Protein AF-A0A927S416-F1 (afdb_monomer)

Foldseek 3Di:
DDQDAQDADADPQRQGPDDLLSLLVSLQVLCCQQPNVCLVPPFADPLVCSQCPVVVAAEAEAQADPVCQWFKKWWAAWDWHWTADPVVRDTDIDGTHGRYMYGHNVCVVVLQQAPRLLRSQLSVQCNRRPSSGGDPCDPQFHQDPVGITMGTDGPDDDDDPPPDDDSNSSSNVSSNSSSLCNLGPLSSLLVVVQVVCVVVVHDSDLVSLVVLCVPPVSVQVSLVVSCVRSVYHSVSSSVSSVSCSVVVVCSVVRHDD

Solvent-accessible surface area (backbone atoms only — not comparable to full-atom values): 14152 Å² total; per-residue (Å²): 130,85,77,85,72,79,76,61,53,66,49,80,45,52,36,65,58,62,50,73,67,48,42,49,53,43,37,49,53,49,38,51,74,71,47,50,59,51,50,75,50,72,49,55,61,63,61,64,55,46,39,44,69,67,67,62,28,47,81,43,73,42,41,47,38,92,82,58,54,38,47,29,34,27,29,56,70,22,50,74,44,73,30,31,39,81,89,79,74,42,78,43,79,45,81,44,62,51,38,27,36,39,35,26,38,78,31,67,83,34,54,90,57,11,57,36,58,47,42,53,33,23,35,50,29,41,60,71,67,45,71,77,45,53,65,80,74,37,98,49,31,43,58,50,101,84,71,26,47,37,40,57,48,59,80,70,93,71,93,77,82,76,92,74,66,51,73,68,53,40,54,53,49,51,13,56,50,36,18,48,34,58,46,51,31,65,33,24,53,50,53,52,51,43,54,48,28,54,73,72,74,36,56,88,44,75,66,31,52,47,54,41,56,69,37,65,70,54,32,54,48,53,22,49,50,47,10,62,51,32,53,37,30,51,67,57,34,46,51,47,53,55,50,50,58,77,46,44,93,51,45,82,80,54,52,85,129

Sequence (257 aa):
MAMVSLKCRLGIGGVPHASALELECFARDLIIDFNPELLTVPQKVDMERLVECYLRANLELHTITSKQAILGITIFNGGVIPIYDQQKEEYTLLGVPPRTIVVDQRLADDIAQGRYRFTLAHEAAHLVCHSEVRLPNSKLCRQNNGGTVFMCRADAEGNRHWSNRTPEQWLEWQADYLAGAFLMPASSVYSIVDMYLRHCGLEVSISGWKEMLDRQGTRLWIVRYLSFLFGVSRQAADIRLRTLLKHYPLREFLEVK

pLDDT: mean 86.0, std 14.53, range [36.19, 97.44]

Mean predicted aligned error: 6.37 Å

Nearest PDB structures (foldseek):
  6vbg-assembly1_A  TM=2.969E-01  e=9.714E+00  Escherichia coli

Structure (mmCIF, N/CA/C/O backbone):
data_AF-A0A927S416-F1
#
_entry.id   AF-A0A927S416-F1
#
loop_
_atom_site.group_PDB
_atom_site.id
_atom_site.type_symbol
_atom_site.label_atom_id
_atom_site.label_alt_id
_atom_site.label_comp_id
_atom_site.label_asym_id
_atom_site.label_entity_id
_atom_site.label_seq_id
_atom_site.pdbx_PDB_ins_code
_atom_site.Cartn_x
_atom_site.Cartn_y
_atom_site.Cartn_z
_atom_site.occupancy
_atom_site.B_iso_or_equiv
_atom_site.auth_seq_id
_atom_site.auth_comp_id
_atom_site.auth_asym_id
_atom_site.auth_atom_id
_atom_site.pdbx_PDB_model_num
ATOM 1 N N . MET A 1 1 ? -7.855 -23.193 0.089 1.00 47.66 1 MET A N 1
ATOM 2 C CA . MET A 1 1 ? -6.393 -23.031 -0.055 1.00 47.66 1 MET A CA 1
ATOM 3 C C . MET A 1 1 ? -5.883 -22.278 1.157 1.00 47.66 1 MET A C 1
ATOM 5 O O . MET A 1 1 ? -6.604 -21.417 1.648 1.00 47.66 1 MET A O 1
ATOM 9 N N . ALA A 1 2 ? -4.712 -22.646 1.676 1.00 59.84 2 ALA A N 1
ATOM 10 C CA . ALA A 1 2 ? -4.031 -21.829 2.677 1.00 59.84 2 ALA A CA 1
ATOM 11 C C . ALA A 1 2 ? -3.570 -20.527 2.005 1.00 59.84 2 ALA A C 1
ATOM 13 O O . ALA A 1 2 ? -3.099 -20.583 0.872 1.00 59.84 2 ALA A O 1
ATOM 14 N N . MET A 1 3 ? -3.751 -19.381 2.665 1.00 71.12 3 MET A N 1
ATOM 15 C CA . MET A 1 3 ? -3.243 -18.103 2.152 1.00 71.12 3 MET A CA 1
ATOM 16 C C . MET A 1 3 ? -1.710 -18.112 2.124 1.00 71.12 3 MET A C 1
ATOM 18 O O . MET A 1 3 ? -1.077 -18.733 2.982 1.00 71.12 3 MET A O 1
ATOM 22 N N . VAL A 1 4 ? -1.128 -17.403 1.153 1.00 81.94 4 VAL A N 1
ATOM 23 C CA . VAL A 1 4 ? 0.319 -17.164 1.075 1.00 81.94 4 VAL A CA 1
ATOM 24 C C . VAL A 1 4 ? 0.807 -16.574 2.400 1.00 81.94 4 VAL A C 1
ATOM 26 O O . VAL A 1 4 ? 0.203 -15.648 2.939 1.00 81.94 4 VAL A O 1
ATOM 29 N N . SER A 1 5 ? 1.913 -17.097 2.926 1.00 83.31 5 SER A N 1
ATOM 30 C CA . SER A 1 5 ? 2.530 -16.620 4.167 1.00 83.31 5 SER A CA 1
ATOM 31 C C . SER A 1 5 ? 3.833 -15.874 3.886 1.00 83.31 5 SER A C 1
ATOM 33 O O . SER A 1 5 ? 4.673 -16.377 3.131 1.00 83.31 5 SER A O 1
ATOM 35 N N . LEU A 1 6 ? 4.054 -14.745 4.562 1.00 88.06 6 LEU A N 1
ATOM 36 C CA . LEU A 1 6 ? 5.317 -14.013 4.498 1.00 88.06 6 LEU A CA 1
ATOM 37 C C . LEU A 1 6 ? 6.462 -14.862 5.071 1.00 88.06 6 LEU A C 1
ATOM 39 O O . LEU A 1 6 ? 6.485 -15.193 6.257 1.00 88.06 6 LEU A O 1
ATOM 43 N N . LYS A 1 7 ? 7.439 -15.194 4.227 1.00 86.25 7 LYS A N 1
ATOM 44 C CA . LYS A 1 7 ? 8.647 -15.926 4.627 1.00 86.25 7 LYS A CA 1
ATOM 45 C C . LYS A 1 7 ? 9.735 -14.926 5.010 1.00 86.25 7 LYS A C 1
ATOM 47 O O . LYS A 1 7 ? 10.316 -14.302 4.132 1.00 86.25 7 LYS A O 1
ATOM 52 N N . CYS A 1 8 ? 9.997 -14.771 6.305 1.00 88.44 8 CYS A N 1
ATOM 53 C CA . CYS A 1 8 ? 11.075 -13.923 6.819 1.00 88.44 8 CYS A CA 1
ATOM 54 C C . CYS A 1 8 ? 11.510 -14.366 8.227 1.00 88.44 8 CYS A C 1
ATOM 56 O O . CYS A 1 8 ? 10.909 -15.256 8.834 1.00 88.44 8 CYS A O 1
ATOM 58 N N . ARG A 1 9 ? 12.567 -13.743 8.759 1.00 88.69 9 ARG A N 1
ATOM 59 C CA . ARG A 1 9 ? 12.972 -13.927 10.163 1.00 88.69 9 ARG A CA 1
ATOM 60 C C . ARG A 1 9 ? 12.013 -13.181 11.089 1.00 88.69 9 ARG A C 1
ATOM 62 O O . ARG A 1 9 ? 11.557 -12.097 10.746 1.00 88.69 9 ARG A O 1
ATOM 69 N N . LEU A 1 10 ? 11.771 -13.719 12.282 1.00 88.69 10 LEU A N 1
ATOM 70 C CA . LEU A 1 10 ? 10.970 -13.054 13.314 1.00 88.69 10 LEU A CA 1
ATOM 71 C C . LEU A 1 10 ? 11.877 -12.444 14.387 1.00 88.69 10 LEU A C 1
ATOM 73 O O . LEU A 1 10 ? 12.856 -13.060 14.812 1.00 88.69 10 LEU A O 1
ATOM 77 N N . GLY A 1 11 ? 11.548 -11.224 14.798 1.00 84.50 11 GLY A N 1
ATOM 78 C CA . GLY A 1 11 ? 12.178 -10.497 15.891 1.00 84.50 11 GLY A CA 1
ATOM 79 C C . GLY A 1 11 ? 11.400 -10.609 17.204 1.00 84.50 11 GLY A C 1
ATOM 80 O O . GLY A 1 11 ? 10.621 -11.537 17.435 1.00 84.50 11 GLY A O 1
ATOM 81 N N . ILE A 1 12 ? 11.619 -9.631 18.085 1.00 79.81 12 ILE A N 1
ATOM 82 C CA . ILE A 1 12 ? 10.962 -9.547 19.397 1.00 79.81 12 ILE A CA 1
ATOM 83 C C . ILE A 1 12 ? 9.440 -9.490 19.214 1.00 79.81 12 ILE A C 1
ATOM 85 O O . ILE A 1 12 ? 8.939 -8.768 18.355 1.00 79.81 12 ILE A O 1
ATOM 89 N N . GLY A 1 13 ? 8.703 -10.258 20.022 1.00 79.00 13 GLY A N 1
ATOM 90 C CA . GLY A 1 13 ? 7.237 -10.280 19.974 1.00 79.00 13 GLY A CA 1
ATOM 91 C C . GLY A 1 13 ? 6.658 -10.873 18.686 1.00 79.00 13 GLY A C 1
ATOM 92 O O . GLY A 1 13 ? 5.499 -10.623 18.375 1.00 79.00 13 GLY A O 1
ATOM 93 N N . GLY A 1 14 ? 7.447 -11.627 17.912 1.00 84.75 14 GLY A N 1
ATOM 94 C CA . GLY A 1 14 ? 6.997 -12.213 16.646 1.00 84.75 14 GLY A CA 1
ATOM 95 C C . GLY A 1 14 ? 6.910 -11.213 15.491 1.00 84.75 14 GLY A C 1
ATOM 96 O O . GLY A 1 14 ? 6.310 -11.527 14.470 1.00 84.75 14 GLY A O 1
ATOM 97 N N . VAL A 1 15 ? 7.493 -10.018 15.633 1.00 86.56 15 VAL A N 1
ATOM 98 C CA . VAL A 1 15 ? 7.507 -8.992 14.581 1.00 86.56 15 VAL A CA 1
ATOM 99 C C . VAL A 1 15 ? 8.311 -9.485 13.375 1.00 86.56 15 VAL A C 1
ATOM 101 O O . VAL A 1 15 ? 9.485 -9.829 13.540 1.00 86.56 15 VAL A O 1
ATOM 104 N N . PRO A 1 16 ? 7.733 -9.511 12.163 1.00 89.75 16 PRO A N 1
ATOM 105 C CA . PRO A 1 16 ? 8.466 -9.851 10.950 1.00 89.75 16 PRO A CA 1
ATOM 106 C C . PRO A 1 16 ? 9.649 -8.906 10.728 1.00 89.75 16 PRO A C 1
ATOM 108 O O . PRO A 1 16 ? 9.503 -7.691 10.764 1.00 89.75 16 PRO A O 1
ATOM 111 N N . HIS A 1 17 ? 10.831 -9.437 10.443 1.00 90.81 17 HIS A N 1
ATOM 112 C CA . HIS A 1 17 ? 11.993 -8.680 9.971 1.00 90.81 17 HIS A CA 1
ATOM 113 C C . HIS A 1 17 ? 12.196 -8.988 8.484 1.00 90.81 17 HIS A C 1
ATOM 115 O O . HIS A 1 17 ? 13.168 -9.632 8.090 1.00 90.81 17 HIS A O 1
ATOM 121 N N . ALA A 1 18 ? 11.229 -8.562 7.670 1.00 90.94 18 ALA A N 1
ATOM 122 C CA . ALA A 1 18 ? 11.252 -8.736 6.224 1.00 90.94 18 ALA A CA 1
ATOM 123 C C . ALA A 1 18 ? 12.028 -7.604 5.542 1.00 90.94 18 ALA A C 1
ATOM 125 O O . ALA A 1 18 ? 11.807 -6.424 5.802 1.00 90.94 18 ALA A O 1
ATOM 126 N N . SER A 1 19 ? 12.931 -7.969 4.648 1.00 90.38 19 SER A N 1
ATOM 127 C CA . SER A 1 19 ? 13.589 -7.075 3.706 1.00 90.38 19 SER A CA 1
ATOM 128 C C . SER A 1 19 ? 12.614 -6.570 2.639 1.00 90.38 19 SER A C 1
ATOM 130 O O . SER A 1 19 ? 11.550 -7.139 2.408 1.00 90.38 19 SER A O 1
ATOM 132 N N . ALA A 1 20 ? 13.018 -5.513 1.934 1.00 90.31 20 ALA A N 1
ATOM 133 C CA . ALA A 1 20 ? 12.286 -5.006 0.776 1.00 90.31 20 ALA A CA 1
ATOM 134 C C . ALA A 1 20 ? 12.022 -6.105 -0.274 1.00 90.31 20 ALA A C 1
ATOM 136 O O . ALA A 1 20 ? 10.910 -6.215 -0.770 1.00 90.31 20 ALA A O 1
ATOM 137 N N . LEU A 1 21 ? 13.013 -6.964 -0.550 1.00 89.88 21 LEU A N 1
ATOM 138 C CA . LEU A 1 21 ? 12.856 -8.088 -1.478 1.00 89.88 21 LEU A CA 1
ATOM 139 C C . LEU A 1 21 ? 11.797 -9.088 -1.007 1.00 89.88 21 LEU A C 1
ATOM 141 O O . LEU A 1 21 ? 10.962 -9.511 -1.796 1.00 89.88 21 LEU A O 1
ATOM 145 N N . GLU A 1 22 ? 11.834 -9.473 0.270 1.00 9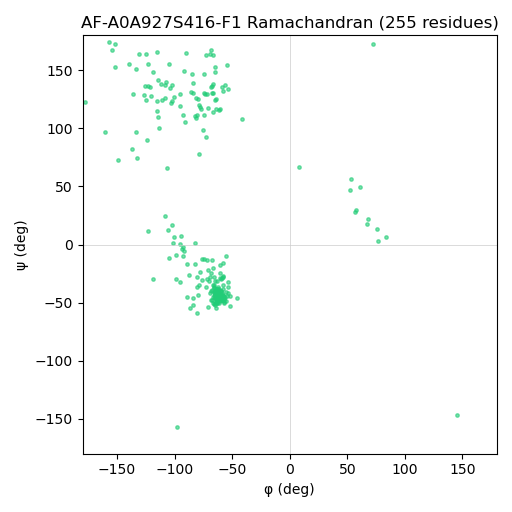2.94 22 GLU A N 1
ATOM 146 C CA . GLU A 1 22 ? 10.859 -10.416 0.829 1.00 92.94 22 GLU A CA 1
ATOM 147 C C . GLU A 1 22 ? 9.437 -9.849 0.748 1.00 92.94 22 GLU A C 1
ATOM 149 O O . GLU A 1 22 ? 8.515 -10.587 0.409 1.00 92.94 22 GLU A O 1
ATOM 154 N N . LEU A 1 23 ? 9.263 -8.541 0.973 1.00 94.50 23 LEU A N 1
ATOM 155 C CA . LEU A 1 23 ? 7.971 -7.872 0.811 1.00 94.50 23 LEU A CA 1
ATOM 156 C C . LEU A 1 23 ? 7.520 -7.798 -0.655 1.00 94.50 23 LEU A C 1
ATOM 158 O O . LEU A 1 23 ? 6.341 -8.010 -0.914 1.00 94.50 23 LEU A O 1
ATOM 162 N N . GLU A 1 24 ? 8.417 -7.541 -1.614 1.00 94.25 24 GLU A N 1
ATOM 163 C CA . GLU A 1 24 ? 8.073 -7.563 -3.048 1.00 94.25 24 GLU A CA 1
ATOM 164 C C . GLU A 1 24 ? 7.659 -8.960 -3.516 1.00 94.25 24 GLU A C 1
ATOM 166 O O . GLU A 1 24 ? 6.640 -9.113 -4.187 1.00 94.25 24 GLU A O 1
ATOM 171 N N . CYS A 1 25 ? 8.418 -9.993 -3.136 1.00 92.25 25 CYS A N 1
ATOM 172 C CA . CYS A 1 25 ? 8.076 -11.379 -3.448 1.00 92.25 25 CYS A CA 1
ATOM 173 C C . CYS A 1 25 ? 6.736 -11.766 -2.818 1.00 92.25 25 CYS A C 1
ATOM 175 O O . CYS A 1 25 ? 5.902 -12.374 -3.480 1.00 92.25 25 CYS A O 1
ATOM 177 N N . PHE A 1 26 ? 6.501 -11.372 -1.565 1.00 94.69 26 PHE A N 1
ATOM 178 C CA . PHE A 1 26 ? 5.240 -11.643 -0.887 1.00 94.69 26 PHE A CA 1
ATOM 179 C C . PHE A 1 26 ? 4.057 -10.919 -1.541 1.00 94.69 26 PHE A C 1
ATOM 181 O O . PHE A 1 26 ? 3.020 -11.536 -1.771 1.00 94.69 26 PHE A O 1
ATOM 188 N N . ALA A 1 27 ? 4.224 -9.643 -1.905 1.00 95.25 27 ALA A N 1
ATOM 189 C CA . ALA A 1 27 ? 3.222 -8.888 -2.651 1.00 95.25 27 ALA A CA 1
ATOM 190 C C . ALA A 1 27 ? 2.896 -9.569 -3.983 1.00 95.25 27 ALA A C 1
ATOM 192 O O . ALA A 1 27 ? 1.727 -9.776 -4.299 1.00 95.25 27 ALA A O 1
ATOM 193 N N . ARG A 1 28 ? 3.929 -9.958 -4.743 1.00 94.06 28 ARG A N 1
ATOM 194 C CA . ARG A 1 28 ? 3.786 -10.674 -6.013 1.00 94.06 28 ARG A CA 1
ATOM 195 C C . ARG A 1 28 ? 3.004 -11.969 -5.828 1.00 94.06 28 ARG A C 1
ATOM 197 O O . ARG A 1 28 ? 2.059 -12.194 -6.570 1.00 94.06 28 ARG A O 1
ATOM 204 N N . ASP A 1 29 ? 3.373 -12.796 -4.855 1.00 93.94 29 ASP A N 1
ATOM 205 C CA . ASP A 1 29 ? 2.736 -14.097 -4.632 1.00 93.94 29 ASP A CA 1
ATOM 206 C C . ASP A 1 29 ? 1.255 -13.935 -4.231 1.00 93.94 29 ASP A C 1
ATOM 208 O O . ASP A 1 29 ? 0.396 -14.642 -4.753 1.00 93.94 29 ASP A O 1
ATOM 212 N N . LEU A 1 30 ? 0.925 -12.944 -3.391 1.00 94.94 30 LEU A N 1
ATOM 213 C CA . LEU A 1 30 ? -0.469 -12.598 -3.074 1.00 94.94 30 LEU A CA 1
ATOM 214 C C . LEU A 1 30 ? -1.242 -12.098 -4.303 1.00 94.94 30 LEU A C 1
ATOM 216 O O . LEU A 1 30 ? -2.406 -12.448 -4.486 1.00 94.94 30 LEU A O 1
ATOM 220 N N . ILE A 1 31 ? -0.610 -11.288 -5.157 1.00 95.19 31 ILE A N 1
ATOM 221 C CA . ILE A 1 31 ? -1.231 -10.797 -6.392 1.00 95.19 31 ILE A CA 1
ATOM 222 C C . ILE A 1 31 ? -1.446 -11.943 -7.389 1.00 95.19 31 ILE A C 1
ATOM 224 O O . ILE A 1 31 ? -2.494 -11.971 -8.023 1.00 95.19 31 ILE A O 1
ATOM 228 N N . ILE A 1 32 ? -0.512 -12.894 -7.514 1.00 94.25 32 ILE A N 1
ATOM 229 C CA . ILE A 1 32 ? -0.673 -14.086 -8.366 1.00 94.25 32 ILE A CA 1
ATOM 230 C C . ILE A 1 32 ? -1.914 -14.873 -7.950 1.00 94.25 32 ILE A C 1
ATOM 232 O O . ILE A 1 32 ? -2.718 -15.241 -8.803 1.00 94.25 32 ILE A O 1
ATOM 236 N N . ASP A 1 33 ? -2.085 -15.095 -6.649 1.00 95.00 33 ASP A N 1
ATOM 237 C CA . ASP A 1 33 ? -3.231 -15.828 -6.115 1.00 95.00 33 ASP A CA 1
ATOM 238 C C . ASP A 1 33 ? -4.552 -15.041 -6.233 1.00 95.00 33 ASP A C 1
ATOM 240 O O . ASP A 1 33 ? -5.616 -15.643 -6.384 1.00 95.00 33 ASP A O 1
ATOM 244 N N . PHE A 1 34 ? -4.509 -13.706 -6.154 1.00 95.38 34 PHE A N 1
ATOM 245 C CA . PHE A 1 34 ? -5.690 -12.843 -6.261 1.00 95.38 34 PHE A CA 1
ATOM 246 C C . PHE A 1 34 ? -6.131 -12.601 -7.712 1.00 95.38 34 PHE A C 1
ATOM 248 O O . PHE A 1 34 ? -7.282 -12.857 -8.072 1.00 95.38 34 PHE A O 1
ATOM 255 N N . ASN A 1 35 ? -5.232 -12.043 -8.524 1.00 95.38 35 ASN A N 1
ATOM 256 C CA . ASN A 1 35 ? -5.425 -11.742 -9.936 1.00 95.38 35 ASN A CA 1
ATOM 257 C C . ASN A 1 35 ? -4.052 -11.567 -10.630 1.00 95.38 35 ASN A C 1
ATOM 259 O O . ASN A 1 35 ? -3.491 -10.463 -10.606 1.00 95.38 35 ASN A O 1
ATOM 263 N N . PRO A 1 36 ? -3.518 -12.610 -11.296 1.00 95.00 36 PRO A N 1
ATOM 264 C CA . PRO A 1 36 ? -2.186 -12.568 -11.901 1.00 95.00 36 PRO A CA 1
ATOM 265 C C . PRO A 1 36 ? -2.082 -11.580 -13.074 1.00 95.00 36 PRO A C 1
ATOM 267 O O . PRO A 1 36 ? -0.985 -11.126 -13.402 1.00 95.00 36 PRO A O 1
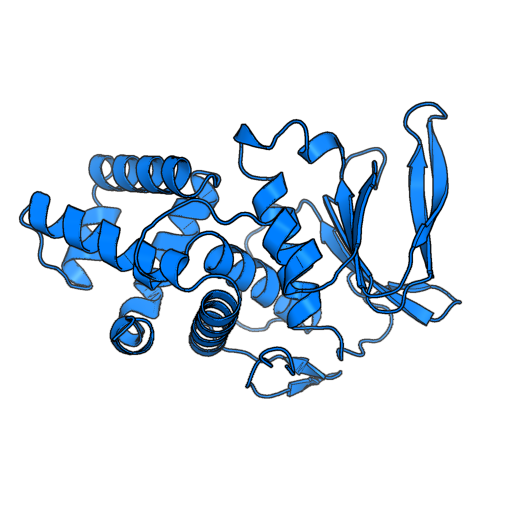ATOM 270 N N . GLU A 1 37 ? -3.207 -11.189 -13.684 1.00 95.00 37 GLU A N 1
ATOM 271 C CA . GLU A 1 37 ? -3.236 -10.189 -14.755 1.00 95.00 37 GLU A CA 1
ATOM 272 C C . GLU A 1 37 ? -2.682 -8.834 -14.284 1.00 95.00 37 GLU A C 1
ATOM 274 O O . GLU A 1 37 ? -2.035 -8.132 -15.055 1.00 95.00 37 GLU A O 1
ATOM 279 N N . LEU A 1 38 ? -2.822 -8.493 -12.996 1.00 94.88 38 LEU A N 1
ATOM 280 C CA . LEU A 1 38 ? -2.301 -7.246 -12.417 1.00 94.88 38 LEU A CA 1
ATOM 281 C C . LEU A 1 38 ? -0.773 -7.103 -12.519 1.00 94.88 38 LEU A C 1
ATOM 283 O O . LEU A 1 38 ? -0.255 -5.993 -12.369 1.00 94.88 38 LEU A O 1
ATOM 287 N N . LEU A 1 39 ? -0.053 -8.206 -12.755 1.00 93.75 39 LEU A N 1
ATOM 288 C CA . LEU A 1 39 ? 1.401 -8.218 -12.929 1.00 93.75 39 LEU A CA 1
ATOM 289 C C . LEU A 1 39 ? 1.854 -8.012 -14.379 1.00 93.75 39 LEU A C 1
ATOM 291 O O . LEU A 1 39 ? 3.034 -7.729 -14.596 1.00 93.75 39 LEU A O 1
ATOM 295 N N . THR A 1 40 ? 0.954 -8.184 -15.350 1.00 91.75 40 THR A N 1
ATOM 296 C CA . THR A 1 40 ? 1.258 -8.132 -16.793 1.00 91.75 40 THR A CA 1
ATOM 297 C C . THR A 1 40 ? 0.504 -7.016 -17.511 1.00 91.75 40 THR A C 1
ATOM 299 O O . THR A 1 40 ? 1.023 -6.445 -18.467 1.00 91.75 40 THR A O 1
ATOM 302 N N . VAL A 1 41 ? -0.681 -6.654 -17.018 1.00 94.12 41 VAL A N 1
ATOM 303 C CA . VAL A 1 41 ? -1.506 -5.547 -17.498 1.00 94.12 41 VAL A CA 1
ATOM 304 C C . VAL A 1 41 ? -1.565 -4.490 -16.396 1.00 94.12 41 VAL A C 1
ATOM 306 O O . VAL A 1 41 ? -2.314 -4.647 -15.427 1.00 94.12 41 VAL A O 1
ATOM 309 N N . PRO A 1 42 ? -0.772 -3.408 -16.502 1.00 94.50 42 PRO A N 1
ATOM 310 C CA . PRO A 1 42 ? -0.776 -2.355 -15.502 1.00 94.50 42 PRO A CA 1
ATOM 311 C C . PRO A 1 42 ? -2.147 -1.683 -15.397 1.00 94.50 42 PRO A C 1
ATOM 313 O O . PRO A 1 42 ? -2.616 -1.040 -16.334 1.00 94.50 42 PRO A O 1
ATOM 316 N N . GLN A 1 43 ? -2.782 -1.825 -14.239 1.00 94.62 43 GLN A N 1
ATOM 317 C CA . GLN A 1 43 ? -4.113 -1.293 -13.977 1.00 94.62 43 GLN A CA 1
ATOM 318 C C . GLN A 1 43 ? -4.323 -1.054 -12.482 1.00 94.62 43 GLN A C 1
ATOM 320 O O . GLN A 1 43 ? -3.556 -1.513 -11.631 1.00 94.62 43 GLN A O 1
ATOM 325 N N . LYS A 1 44 ? -5.393 -0.330 -12.157 1.00 94.69 44 LYS A N 1
ATOM 326 C CA . LYS A 1 44 ? -5.826 -0.081 -10.784 1.00 94.69 44 LYS A CA 1
ATOM 327 C C . LYS A 1 44 ? -6.223 -1.399 -10.105 1.00 94.69 44 LYS A C 1
ATOM 329 O O . LYS A 1 44 ? -7.109 -2.098 -10.582 1.00 94.69 44 LYS A O 1
ATOM 334 N N . VAL A 1 45 ? -5.623 -1.695 -8.952 1.00 94.56 45 VAL A N 1
ATOM 335 C CA . VAL A 1 45 ? -6.043 -2.830 -8.110 1.00 94.56 45 VAL A CA 1
ATOM 336 C C . VAL A 1 45 ? -7.361 -2.506 -7.408 1.00 94.56 45 VAL A C 1
ATOM 338 O O . VAL A 1 45 ? -7.481 -1.442 -6.793 1.00 94.56 45 VAL A O 1
ATOM 341 N N . ASP A 1 46 ? -8.335 -3.408 -7.497 1.00 95.38 46 ASP A N 1
ATOM 342 C CA . ASP A 1 46 ? -9.581 -3.368 -6.724 1.00 95.38 46 ASP A CA 1
ATOM 343 C C . ASP A 1 46 ? -9.280 -3.798 -5.279 1.00 95.38 46 ASP A C 1
ATOM 345 O O . ASP A 1 46 ? -9.081 -4.983 -4.998 1.00 95.38 46 ASP A O 1
ATOM 349 N N . MET A 1 47 ? -9.123 -2.813 -4.388 1.00 95.19 47 MET A N 1
ATOM 350 C CA . MET A 1 47 ? -8.626 -3.051 -3.030 1.00 95.19 47 MET A CA 1
ATOM 351 C C . MET A 1 47 ? -9.722 -3.605 -2.129 1.00 95.19 47 MET A C 1
ATOM 353 O O . MET A 1 47 ? -9.450 -4.445 -1.280 1.00 95.19 47 MET A O 1
ATOM 357 N N . GLU A 1 48 ? -10.950 -3.161 -2.347 1.00 95.56 48 GLU A N 1
ATOM 358 C CA . GLU A 1 48 ? -12.156 -3.622 -1.686 1.00 95.56 48 GLU A CA 1
ATOM 359 C C . GLU A 1 48 ? -12.356 -5.112 -1.981 1.00 95.56 48 GLU A C 1
ATOM 361 O O . GLU A 1 48 ? -12.405 -5.924 -1.058 1.00 95.56 48 GLU A O 1
ATOM 366 N N . ARG A 1 49 ? -12.290 -5.518 -3.258 1.00 96.88 49 ARG A N 1
ATOM 367 C CA . ARG A 1 49 ? -12.352 -6.938 -3.634 1.00 96.88 49 ARG A CA 1
ATOM 368 C C . ARG A 1 49 ? -11.170 -7.746 -3.093 1.00 96.88 49 ARG A C 1
ATOM 370 O O . ARG A 1 49 ? -11.363 -8.891 -2.678 1.00 96.88 49 ARG A O 1
ATOM 377 N N . LEU A 1 50 ? -9.957 -7.188 -3.085 1.00 96.31 50 LEU A N 1
ATOM 378 C CA . LEU A 1 50 ? -8.794 -7.848 -2.479 1.00 96.31 50 LEU A CA 1
ATOM 379 C C . LEU A 1 50 ? -9.046 -8.123 -0.988 1.00 96.31 50 LEU A C 1
ATOM 381 O O . LEU A 1 50 ? -8.808 -9.234 -0.518 1.00 96.31 50 LEU A O 1
ATOM 385 N N . VAL A 1 51 ? -9.569 -7.146 -0.250 1.00 96.69 51 VAL A N 1
ATOM 386 C CA . VAL A 1 51 ? -9.822 -7.248 1.193 1.00 96.69 51 VAL A CA 1
ATOM 387 C C . VAL A 1 51 ? -10.992 -8.184 1.504 1.00 96.69 51 VAL A C 1
ATOM 389 O O . VAL A 1 51 ? -10.835 -9.139 2.269 1.00 96.69 51 VAL A O 1
ATOM 392 N N . GLU A 1 52 ? -12.150 -7.960 0.895 1.00 97.25 52 GLU A N 1
ATOM 393 C CA . GLU A 1 52 ? -13.382 -8.664 1.255 1.00 97.25 52 GLU A CA 1
ATOM 394 C C . GLU A 1 52 ? -13.448 -10.068 0.649 1.00 97.25 52 GLU A C 1
ATOM 396 O O . GLU A 1 52 ? -13.795 -11.033 1.329 1.00 97.25 52 GLU A O 1
ATOM 401 N N . CYS A 1 53 ? -13.077 -10.220 -0.627 1.00 95.88 53 CYS A N 1
ATOM 402 C CA . CYS A 1 53 ? -13.235 -11.495 -1.330 1.00 95.88 53 CYS A CA 1
ATOM 403 C C . CYS A 1 53 ? -12.010 -12.403 -1.179 1.00 95.88 53 CYS A C 1
ATOM 405 O O . CYS A 1 53 ? -12.158 -13.603 -0.934 1.00 95.88 53 CYS A O 1
ATOM 407 N N . TYR A 1 54 ? -10.802 -11.854 -1.343 1.00 95.88 54 TYR A N 1
ATOM 408 C CA . TYR A 1 54 ? -9.574 -12.654 -1.327 1.00 95.88 54 TYR A CA 1
ATOM 409 C C . TYR A 1 54 ? -9.032 -12.859 0.090 1.00 95.88 54 TYR A C 1
ATOM 411 O O . TYR A 1 54 ? -8.902 -14.002 0.532 1.00 95.88 54 TYR A O 1
ATOM 419 N N . LEU A 1 55 ? -8.804 -11.776 0.842 1.00 95.12 55 LEU A N 1
ATOM 420 C CA . LEU A 1 55 ? -8.337 -11.858 2.232 1.00 95.12 55 LEU A CA 1
ATOM 421 C C . LEU A 1 55 ? -9.432 -12.291 3.215 1.00 95.12 55 LEU A C 1
ATOM 423 O O . LEU A 1 55 ? -9.112 -12.643 4.359 1.00 95.12 55 LEU A O 1
ATOM 427 N N . ARG A 1 56 ? -10.702 -12.285 2.781 1.00 95.81 56 ARG A N 1
ATOM 428 C CA . ARG A 1 56 ? -11.877 -12.642 3.593 1.00 95.81 56 ARG A CA 1
ATOM 429 C C . ARG A 1 56 ? -11.910 -11.857 4.903 1.00 95.81 56 ARG A C 1
ATOM 431 O O . ARG A 1 56 ? -12.033 -12.436 5.984 1.00 95.81 56 ARG A O 1
ATOM 438 N N . ALA A 1 57 ? -11.684 -10.554 4.795 1.00 96.31 57 ALA A N 1
ATOM 439 C CA . ALA A 1 57 ? -11.755 -9.612 5.897 1.00 96.31 57 ALA A CA 1
ATOM 440 C C . ALA A 1 57 ? -13.039 -8.788 5.794 1.00 96.31 57 ALA A C 1
ATOM 442 O O . ALA A 1 57 ? -13.575 -8.604 4.705 1.00 96.31 57 ALA A O 1
ATOM 443 N N . ASN A 1 58 ? -13.511 -8.273 6.921 1.00 97.38 58 ASN A N 1
ATOM 444 C CA . ASN A 1 58 ? -14.617 -7.323 6.944 1.00 97.38 58 ASN A CA 1
ATOM 445 C C . ASN A 1 58 ? -14.067 -5.917 6.691 1.00 97.38 58 ASN A C 1
ATOM 447 O O . ASN A 1 58 ? -13.015 -5.571 7.236 1.00 97.38 58 ASN A O 1
ATOM 451 N N . LEU A 1 59 ? -14.768 -5.115 5.895 1.00 96.62 59 LEU A N 1
ATOM 452 C CA . LEU A 1 59 ? -14.436 -3.717 5.648 1.00 96.62 59 LEU A CA 1
ATOM 453 C C . LEU A 1 59 ? -15.552 -2.826 6.192 1.00 96.62 59 LEU A C 1
ATOM 455 O O . LEU A 1 59 ? -16.708 -2.949 5.811 1.00 96.62 59 LEU A O 1
A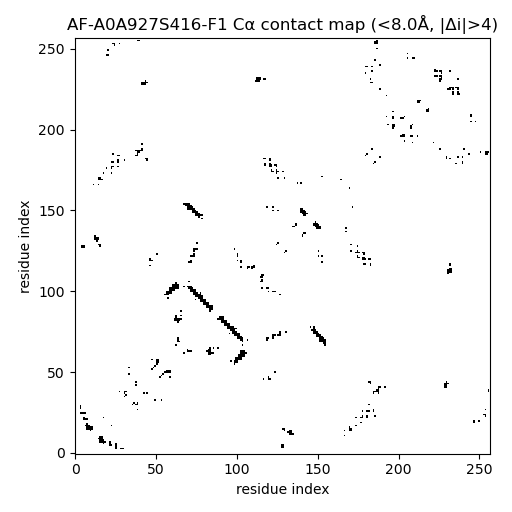TOM 459 N N . GLU A 1 60 ? -15.184 -1.915 7.081 1.00 95.38 60 GLU A N 1
ATOM 460 C CA . GLU A 1 60 ? -16.095 -1.011 7.774 1.00 95.38 60 GLU A CA 1
ATOM 461 C C . GLU A 1 60 ? -15.678 0.442 7.515 1.00 95.38 60 GLU A C 1
ATOM 463 O O . GLU A 1 60 ? -14.494 0.785 7.582 1.00 95.38 60 GLU A O 1
ATOM 468 N N . LEU A 1 61 ? -16.645 1.319 7.241 1.00 94.38 61 LEU A N 1
ATOM 469 C CA . LEU A 1 61 ? -16.411 2.752 7.047 1.00 94.38 61 LEU A CA 1
ATOM 470 C C . LEU A 1 61 ? -17.101 3.527 8.164 1.00 94.38 61 LEU A C 1
ATOM 472 O O . LEU A 1 61 ? -18.323 3.611 8.194 1.00 94.38 61 LEU A O 1
ATOM 476 N N . HIS A 1 62 ? -16.312 4.103 9.071 1.00 93.62 62 HIS A N 1
ATOM 477 C CA . HIS A 1 62 ? -16.820 4.909 10.188 1.00 93.62 62 HIS A CA 1
ATOM 478 C C . HIS A 1 62 ? -15.929 6.121 10.405 1.00 93.62 62 HIS A C 1
ATOM 480 O O . HIS A 1 62 ? -14.746 6.092 10.079 1.00 93.62 62 HIS A O 1
ATOM 486 N N . THR A 1 63 ? -16.449 7.196 10.994 1.00 92.88 63 THR A N 1
ATOM 487 C CA . THR A 1 63 ? -15.568 8.267 11.483 1.00 92.88 63 THR A CA 1
ATOM 488 C C . THR A 1 63 ? -14.816 7.758 12.713 1.00 92.88 63 THR A C 1
ATOM 490 O O . THR A 1 63 ? -15.427 7.440 13.729 1.00 92.88 63 THR A O 1
ATOM 493 N N . ILE A 1 64 ? -13.485 7.667 12.647 1.00 91.25 64 ILE A N 1
ATOM 494 C CA . ILE A 1 64 ? -12.707 7.005 13.710 1.00 91.25 64 ILE A CA 1
ATOM 495 C C . ILE A 1 64 ? -12.437 7.973 14.865 1.00 91.25 64 ILE A C 1
ATOM 497 O O . ILE A 1 64 ? -12.615 7.649 16.036 1.00 91.25 64 ILE A O 1
ATOM 501 N N . THR A 1 65 ? -12.008 9.191 14.537 1.00 89.56 65 THR A N 1
ATOM 502 C CA . THR A 1 65 ? -11.692 10.240 15.519 1.00 89.56 65 THR A CA 1
ATOM 503 C C . THR A 1 65 ? -12.309 11.561 15.095 1.00 89.56 65 THR A C 1
ATOM 505 O O . THR A 1 65 ? -12.409 11.842 13.901 1.00 89.56 65 THR A O 1
ATOM 508 N N . SER A 1 66 ? -12.649 12.431 16.046 1.00 88.81 66 SER A N 1
ATOM 509 C CA . SER A 1 66 ? -13.252 13.736 15.727 1.00 88.81 66 SER A CA 1
ATOM 510 C C . SER A 1 66 ? -12.405 14.568 14.752 1.00 88.81 66 SER A C 1
ATOM 512 O O . SER A 1 66 ? -12.927 15.128 13.789 1.00 88.81 66 SER A O 1
ATOM 514 N N . LYS A 1 67 ? -11.077 14.564 14.924 1.00 86.38 67 LYS A N 1
ATOM 515 C CA . LYS A 1 67 ? -10.118 15.359 14.131 1.00 86.38 67 LYS A CA 1
ATOM 516 C C . LYS A 1 67 ? -9.352 14.578 13.051 1.00 86.38 67 LYS A C 1
ATOM 518 O O . LYS A 1 67 ? -8.321 15.057 12.600 1.00 86.38 67 LYS A O 1
ATOM 523 N N . GLN A 1 68 ? -9.817 13.388 12.663 1.00 84.12 68 GLN A N 1
ATOM 524 C CA . GLN A 1 68 ? -9.199 12.563 11.606 1.00 84.12 68 GLN A CA 1
ATOM 525 C C . GLN A 1 68 ? -7.720 12.204 11.865 1.00 84.12 68 GLN A C 1
ATOM 527 O O . GLN A 1 68 ? -6.938 12.002 10.945 1.00 84.12 68 GLN A O 1
ATOM 532 N N . ALA A 1 69 ? -7.335 12.098 13.141 1.00 83.88 69 ALA A N 1
ATOM 533 C CA . ALA A 1 69 ? -5.969 11.775 13.552 1.00 83.88 69 ALA A CA 1
ATOM 534 C C . ALA A 1 69 ? -5.581 10.313 13.263 1.00 83.88 69 ALA A C 1
ATOM 536 O O . ALA A 1 69 ? -4.395 9.999 13.190 1.00 83.88 69 ALA A O 1
ATOM 537 N N . ILE A 1 70 ? -6.575 9.428 13.127 1.00 85.94 70 ILE A N 1
ATOM 538 C CA . ILE A 1 70 ? -6.425 8.021 12.738 1.00 85.94 70 ILE A CA 1
ATOM 539 C C . ILE A 1 70 ? -7.223 7.814 11.457 1.00 85.94 70 ILE A C 1
ATOM 541 O O . ILE A 1 70 ? -8.401 8.169 11.409 1.00 85.94 70 ILE A O 1
ATOM 545 N N . LEU A 1 71 ? -6.572 7.250 10.443 1.00 90.38 71 LEU A N 1
ATOM 546 C CA . LEU A 1 71 ? -7.153 7.046 9.116 1.00 90.38 71 LEU A CA 1
ATOM 547 C C . LEU A 1 71 ? -7.664 5.623 8.898 1.00 90.38 71 LEU A C 1
ATOM 549 O O . LEU A 1 71 ? -8.590 5.424 8.116 1.00 90.38 71 LEU A O 1
ATOM 553 N N . GLY A 1 72 ? -7.050 4.649 9.562 1.00 91.38 72 GLY A N 1
ATOM 554 C CA . GLY A 1 72 ? -7.364 3.236 9.425 1.00 91.38 72 GLY A CA 1
ATOM 555 C C . GLY A 1 72 ? -7.043 2.474 10.703 1.00 91.38 72 GLY A C 1
ATOM 556 O O . GLY A 1 72 ? -6.203 2.909 11.499 1.00 91.38 72 GLY A O 1
ATOM 557 N N . ILE A 1 73 ? -7.772 1.379 10.911 1.00 90.69 73 ILE A N 1
ATOM 558 C CA . ILE A 1 73 ? -7.561 0.432 12.000 1.00 90.69 73 ILE A CA 1
ATOM 559 C C . ILE A 1 73 ? -7.672 -0.996 11.464 1.00 90.69 73 ILE A C 1
ATOM 561 O O . ILE A 1 73 ? -8.693 -1.361 10.882 1.00 90.69 73 ILE A O 1
ATOM 565 N N . THR A 1 74 ? -6.682 -1.833 11.769 1.00 92.12 74 THR A N 1
ATOM 566 C CA . THR A 1 74 ? -6.757 -3.287 11.570 1.00 92.12 74 THR A CA 1
ATOM 567 C C . THR A 1 74 ? -7.073 -3.999 12.880 1.00 92.12 74 THR A C 1
ATOM 569 O O . THR A 1 74 ? -6.363 -3.834 13.873 1.00 92.12 74 THR A O 1
ATOM 572 N N . ILE A 1 75 ? -8.116 -4.830 12.875 1.00 90.06 75 ILE A N 1
ATOM 573 C CA . ILE A 1 75 ? -8.603 -5.607 14.018 1.00 90.06 75 ILE A CA 1
ATOM 574 C C . ILE A 1 75 ? -8.430 -7.103 13.744 1.00 90.06 75 ILE A C 1
ATOM 576 O O . ILE A 1 75 ? -9.106 -7.673 12.887 1.00 90.06 75 ILE A O 1
ATOM 580 N N . PHE A 1 76 ? -7.579 -7.775 14.521 1.00 88.12 76 PHE A N 1
ATOM 581 C CA . PHE A 1 76 ? -7.298 -9.202 14.315 1.00 88.12 76 PHE A CA 1
ATOM 582 C C . PHE A 1 76 ? -8.331 -10.123 14.976 1.00 88.12 76 PHE A C 1
ATOM 584 O O . PHE A 1 76 ? -8.914 -10.972 14.306 1.00 88.12 76 PHE A O 1
ATOM 591 N N . ASN A 1 77 ? -8.597 -9.921 16.271 1.00 85.00 77 ASN A N 1
ATOM 592 C CA . ASN A 1 77 ? -9.358 -10.863 17.110 1.00 85.00 77 ASN A CA 1
ATOM 593 C C . ASN A 1 77 ? -10.825 -10.466 17.347 1.00 85.00 77 ASN A C 1
ATOM 595 O O . ASN A 1 77 ? -11.540 -11.167 18.056 1.00 85.00 77 ASN A O 1
ATOM 599 N N . GLY A 1 78 ? -11.274 -9.348 16.772 1.00 85.50 78 GLY A N 1
ATOM 600 C CA . GLY A 1 78 ? -12.603 -8.788 17.020 1.00 85.50 78 GLY A CA 1
ATOM 601 C C . GLY A 1 78 ? -12.716 -8.167 18.410 1.00 85.50 78 GLY A C 1
ATOM 602 O O . GLY A 1 78 ? -11.795 -8.250 19.223 1.00 85.50 78 GLY A O 1
ATOM 603 N N . GLY A 1 79 ? -13.830 -7.502 18.689 1.00 86.38 79 GLY A N 1
ATOM 604 C CA . GLY A 1 79 ? -14.058 -6.835 19.966 1.00 86.38 79 GLY A CA 1
ATOM 605 C C . GLY A 1 79 ? -14.865 -5.561 19.805 1.00 86.38 79 GLY A C 1
ATOM 606 O O . GLY A 1 79 ? -15.738 -5.478 18.949 1.00 86.38 79 GLY A O 1
ATOM 607 N N . VAL A 1 80 ? -14.574 -4.574 20.649 1.00 87.88 80 VAL A N 1
ATOM 608 C CA . VAL A 1 80 ? -15.284 -3.294 20.663 1.00 87.88 80 VAL A CA 1
ATOM 609 C C . VAL A 1 80 ? -14.283 -2.151 20.549 1.00 87.88 80 VAL A C 1
ATOM 611 O O . VAL A 1 80 ? -13.321 -2.099 21.321 1.00 87.88 80 VAL A O 1
ATOM 614 N N . ILE A 1 81 ? -14.520 -1.237 19.607 1.00 86.94 81 ILE A N 1
ATOM 615 C CA . ILE A 1 81 ? -13.700 -0.039 19.388 1.00 86.94 81 ILE A CA 1
ATOM 616 C C . ILE A 1 81 ? -14.510 1.244 19.583 1.00 86.94 81 ILE A C 1
ATOM 618 O O . ILE A 1 81 ? -15.705 1.255 19.288 1.00 86.94 81 ILE A O 1
ATOM 622 N N . PRO A 1 82 ? -13.884 2.338 20.051 1.00 89.62 82 PRO A N 1
ATOM 623 C CA . PRO A 1 82 ? -14.504 3.651 20.005 1.00 89.62 82 PRO A CA 1
ATOM 624 C C . PRO A 1 82 ? -14.488 4.199 18.570 1.00 89.62 82 PRO A C 1
ATOM 626 O O . PRO A 1 82 ? -13.437 4.232 17.931 1.00 89.62 82 PRO A O 1
ATOM 629 N N . ILE A 1 83 ? -15.637 4.674 18.100 1.00 92.00 83 ILE A N 1
ATOM 630 C CA . ILE A 1 83 ? -15.795 5.461 16.870 1.00 92.00 83 ILE A CA 1
ATOM 631 C C . ILE A 1 83 ? -16.468 6.790 17.215 1.00 92.00 83 ILE A C 1
ATOM 633 O O . ILE A 1 83 ? -17.145 6.901 18.237 1.00 92.00 83 ILE A O 1
ATOM 637 N N . TYR A 1 84 ? -16.269 7.818 16.401 1.00 93.75 84 TYR A N 1
ATOM 638 C CA . TYR A 1 84 ? -16.851 9.135 16.633 1.00 93.75 84 TYR A CA 1
ATOM 639 C C . TYR A 1 84 ? -18.157 9.292 15.847 1.00 93.75 84 TYR A C 1
ATOM 641 O O . TYR A 1 84 ? -18.156 9.242 14.619 1.00 93.75 84 TYR A O 1
ATOM 649 N N . ASP A 1 85 ? -19.268 9.506 16.548 1.00 93.50 85 ASP A N 1
ATOM 650 C CA . ASP A 1 85 ? -20.557 9.822 15.936 1.00 93.50 85 ASP A CA 1
ATOM 651 C C . ASP A 1 85 ? -20.600 11.323 15.613 1.00 93.50 85 ASP A C 1
ATOM 653 O O . ASP A 1 85 ? -20.649 12.171 16.506 1.00 93.50 85 ASP A O 1
ATOM 657 N N . GLN A 1 86 ? -20.569 11.662 14.320 1.00 89.94 86 GLN A N 1
ATOM 658 C CA . GLN A 1 86 ? -20.566 13.056 13.867 1.00 89.94 86 GLN A CA 1
ATOM 659 C C . GLN A 1 86 ? -21.886 13.786 14.148 1.00 89.94 86 GLN A C 1
ATOM 661 O O . GLN A 1 86 ? -21.877 15.009 14.222 1.00 89.94 86 GLN A O 1
ATOM 666 N N . GLN A 1 87 ? -23.010 13.072 14.285 1.00 91.06 87 GLN A N 1
ATOM 667 C CA . GLN A 1 87 ? -24.313 13.693 14.539 1.00 91.06 87 GLN A CA 1
ATOM 668 C C . GLN A 1 87 ? -24.488 14.045 16.014 1.00 91.06 87 GLN A C 1
ATOM 670 O O . GLN A 1 87 ? -25.090 15.065 16.339 1.00 91.06 87 GLN A O 1
ATOM 675 N N . LYS A 1 88 ? -23.968 13.196 16.904 1.00 93.06 88 LYS A N 1
ATOM 676 C CA . LYS A 1 88 ? -24.048 13.390 18.360 1.00 93.06 88 LYS A CA 1
ATOM 677 C C . LYS A 1 88 ? -22.842 14.113 18.954 1.00 93.06 88 LYS A C 1
ATOM 679 O O . LYS A 1 88 ? -22.861 14.460 20.128 1.00 93.06 88 LYS A O 1
ATOM 684 N N . GLU A 1 89 ? -21.796 14.305 18.155 1.00 93.81 89 GLU A N 1
ATOM 685 C CA . GLU A 1 89 ? -20.507 14.868 18.560 1.00 93.81 89 GLU A CA 1
ATOM 686 C C . GLU A 1 89 ? -19.818 14.114 19.717 1.00 93.81 89 GLU A C 1
ATOM 688 O O . GLU A 1 89 ? -19.003 14.679 20.450 1.00 93.81 89 GLU A O 1
ATOM 693 N N . GLU A 1 90 ? -20.078 12.812 19.853 1.00 94.81 90 GLU A N 1
ATOM 694 C CA . GLU A 1 90 ? -19.571 11.973 20.944 1.00 94.81 90 GLU A CA 1
ATOM 695 C C . GLU A 1 90 ? -18.940 10.667 20.441 1.00 94.81 90 GLU A C 1
ATOM 697 O O . GLU A 1 90 ? -19.128 10.252 19.297 1.00 94.81 90 GLU A O 1
ATOM 702 N N . TYR A 1 91 ? -18.170 9.998 21.304 1.00 92.31 91 TYR A N 1
ATOM 703 C CA . TYR A 1 91 ? -17.655 8.663 21.001 1.00 92.31 91 TYR A CA 1
ATOM 704 C C . TYR A 1 91 ? -18.689 7.595 21.351 1.00 92.31 91 TYR A C 1
ATOM 706 O O . TYR A 1 91 ? -19.186 7.544 22.475 1.00 92.31 91 TYR A O 1
ATOM 714 N N . THR A 1 92 ? -18.944 6.698 20.405 1.00 92.81 92 THR A N 1
ATOM 715 C CA . THR A 1 92 ? -19.782 5.510 20.579 1.00 92.81 92 THR A CA 1
ATOM 716 C C . THR A 1 92 ? -18.943 4.245 20.414 1.00 92.81 92 THR A C 1
ATOM 718 O O . THR A 1 92 ? -17.794 4.288 19.973 1.00 92.81 92 THR A O 1
ATOM 721 N N . LEU A 1 93 ? -19.488 3.105 20.836 1.00 91.19 93 LEU A N 1
ATOM 722 C CA . LEU A 1 93 ? -18.802 1.819 20.785 1.00 91.19 93 LEU A CA 1
ATOM 723 C C . LEU A 1 93 ? -19.321 0.986 19.611 1.00 91.19 93 LEU A C 1
ATOM 725 O O . LEU A 1 93 ? -20.512 0.693 19.542 1.00 91.19 93 LEU A O 1
ATOM 729 N N . LEU A 1 94 ? -18.415 0.566 18.730 1.00 90.38 94 LEU A N 1
ATOM 730 C CA . LEU A 1 94 ? -18.698 -0.329 17.612 1.00 90.38 94 LEU A CA 1
ATOM 731 C C . LEU A 1 94 ? -18.204 -1.739 17.938 1.00 90.38 94 LEU A C 1
ATOM 733 O O . LEU A 1 94 ? -17.016 -1.940 18.198 1.00 90.38 94 LEU A O 1
ATOM 737 N N . GLY A 1 95 ? -19.112 -2.714 17.906 1.00 91.69 95 GLY A N 1
ATOM 738 C CA . GLY A 1 95 ? -18.759 -4.131 17.945 1.00 91.69 95 GLY A CA 1
ATOM 739 C C . GLY A 1 95 ? -18.302 -4.602 16.568 1.00 91.69 95 GLY A C 1
ATOM 740 O O . GLY A 1 95 ? -19.038 -4.446 15.600 1.00 91.69 95 GLY A O 1
ATOM 741 N N . VAL A 1 96 ? -17.109 -5.188 16.487 1.00 91.12 96 VAL A N 1
ATOM 742 C CA . VAL A 1 96 ? -16.507 -5.663 15.236 1.00 91.12 96 VAL A CA 1
ATOM 743 C C . VAL A 1 96 ? -16.106 -7.138 15.339 1.00 91.12 96 VAL A C 1
ATOM 745 O O . VAL A 1 96 ? -15.527 -7.552 16.353 1.00 91.12 96 VAL A O 1
ATOM 748 N N . PRO A 1 97 ? -16.377 -7.960 14.310 1.00 92.38 97 PRO A N 1
ATOM 749 C CA . PRO A 1 97 ? -15.891 -9.334 14.266 1.00 92.38 97 PRO A CA 1
ATOM 750 C C . PRO A 1 97 ? -14.357 -9.392 14.096 1.00 92.38 97 PRO A C 1
ATOM 752 O O . PRO A 1 97 ? -13.712 -8.381 13.792 1.00 92.38 97 PRO A O 1
ATOM 755 N N . PRO A 1 98 ? -13.735 -10.571 14.289 1.00 90.00 98 PRO A N 1
ATOM 756 C CA . PRO A 1 98 ? -12.341 -10.801 13.916 1.00 90.00 98 PRO A CA 1
ATOM 757 C C . PRO A 1 98 ? -12.063 -10.472 12.448 1.00 90.00 98 PRO A C 1
ATOM 759 O O . PRO A 1 98 ? -12.955 -10.565 11.607 1.00 90.00 98 PRO A O 1
ATOM 762 N N . ARG A 1 99 ? -10.803 -10.141 12.142 1.00 92.62 99 ARG A N 1
ATOM 763 C CA . ARG A 1 99 ? -10.338 -9.766 10.794 1.00 92.62 99 ARG A CA 1
ATOM 764 C C . ARG A 1 99 ? -11.171 -8.637 10.181 1.00 92.62 99 ARG A C 1
ATOM 766 O O . ARG A 1 99 ? -11.733 -8.791 9.100 1.00 92.62 99 ARG A O 1
ATOM 773 N N . THR A 1 100 ? -11.251 -7.513 10.878 1.00 94.94 100 THR A N 1
ATOM 774 C CA . THR A 1 100 ? -11.959 -6.318 10.400 1.00 94.94 100 THR A CA 1
ATOM 775 C C . THR A 1 100 ? -10.958 -5.211 10.109 1.00 94.94 100 THR A C 1
ATOM 777 O O . THR A 1 100 ? -10.025 -5.006 10.879 1.00 94.94 100 THR A O 1
ATOM 780 N N . ILE A 1 101 ? -11.146 -4.502 9.003 1.00 95.31 101 ILE A N 1
ATOM 781 C CA . ILE A 1 101 ? -10.457 -3.259 8.675 1.00 95.31 101 ILE A CA 1
ATOM 782 C C . ILE A 1 101 ? -11.489 -2.140 8.756 1.00 95.31 101 ILE A C 1
ATOM 784 O O . ILE A 1 101 ? -12.517 -2.197 8.088 1.00 95.31 101 ILE A O 1
ATOM 788 N N . VAL A 1 102 ? -11.210 -1.122 9.563 1.00 94.38 102 VAL A N 1
ATOM 789 C CA . VAL A 1 102 ? -12.027 0.092 9.650 1.00 94.38 102 VAL A CA 1
ATOM 790 C C . VAL A 1 102 ? -11.254 1.224 8.996 1.00 94.38 102 VAL A C 1
ATOM 792 O O . VAL A 1 102 ? -10.116 1.483 9.379 1.00 94.38 102 VAL A O 1
ATOM 795 N N . VAL A 1 103 ? -11.853 1.914 8.030 1.00 93.56 103 VAL A N 1
ATOM 796 C CA . VAL A 1 103 ? -11.262 3.097 7.385 1.00 93.56 103 VAL A CA 1
ATOM 797 C C . VAL A 1 103 ? -12.099 4.324 7.722 1.00 93.56 103 VAL A C 1
ATOM 799 O O . VAL A 1 103 ? -13.327 4.250 7.768 1.00 93.56 103 VAL A O 1
ATOM 802 N N . ASP A 1 104 ? -11.439 5.462 7.959 1.00 92.19 104 ASP A N 1
ATOM 803 C CA . ASP A 1 104 ? -12.134 6.714 8.243 1.00 92.19 104 ASP A CA 1
ATOM 804 C C . ASP A 1 104 ? -13.030 7.094 7.057 1.00 92.19 104 ASP A C 1
ATOM 806 O O . ASP A 1 104 ? -12.537 7.342 5.954 1.00 92.19 104 ASP A O 1
ATOM 810 N N . GLN A 1 105 ? -14.346 7.134 7.282 1.00 91.88 105 GLN A N 1
ATOM 811 C CA . GLN A 1 105 ? -15.338 7.292 6.211 1.00 91.88 105 GLN A CA 1
ATOM 812 C C . GLN A 1 105 ? -15.148 8.571 5.388 1.00 91.88 105 GLN A C 1
ATOM 814 O O . GLN A 1 105 ? -15.461 8.587 4.203 1.00 91.88 105 GLN A O 1
ATOM 819 N N . ARG A 1 106 ? -14.560 9.625 5.971 1.00 89.81 106 ARG A N 1
ATOM 820 C CA . ARG A 1 106 ? -14.274 10.883 5.259 1.00 89.81 106 ARG A CA 1
ATOM 821 C C . ARG A 1 106 ? -13.209 10.713 4.173 1.00 89.81 106 ARG A C 1
ATOM 823 O O . ARG A 1 106 ? -13.030 11.601 3.349 1.00 89.81 106 ARG A O 1
ATOM 830 N N . LEU A 1 107 ? -12.477 9.594 4.165 1.00 88.50 107 LEU A N 1
ATOM 831 C CA . LEU A 1 107 ? -11.589 9.230 3.062 1.00 88.50 107 LEU A CA 1
ATOM 832 C C . LEU A 1 107 ? -12.347 8.647 1.867 1.00 88.50 107 LEU A C 1
ATOM 834 O O . LEU A 1 107 ? -11.824 8.717 0.758 1.00 88.50 107 LEU A O 1
ATOM 838 N N . ALA A 1 108 ? -13.548 8.089 2.054 1.00 79.00 108 ALA A N 1
ATOM 839 C CA . ALA A 1 108 ? -14.348 7.549 0.953 1.00 79.00 108 ALA A CA 1
ATOM 840 C C . ALA A 1 108 ? -14.754 8.651 -0.041 1.00 79.00 108 ALA A C 1
ATOM 842 O O . ALA A 1 108 ? -14.773 8.427 -1.249 1.00 79.00 108 ALA A O 1
ATOM 843 N N . ASP A 1 109 ? -14.948 9.877 0.445 1.00 70.00 109 ASP A N 1
ATOM 844 C CA . ASP A 1 109 ? -15.183 11.049 -0.405 1.00 70.00 109 ASP A CA 1
ATOM 845 C C . ASP A 1 109 ? -13.911 11.494 -1.162 1.00 70.00 109 ASP A C 1
ATOM 847 O O . ASP A 1 109 ? -13.982 12.254 -2.128 1.00 70.00 109 ASP A O 1
ATOM 851 N N . ASP A 1 110 ? -12.738 10.983 -0.765 1.00 65.69 110 ASP A N 1
ATOM 852 C CA . ASP A 1 110 ? -11.417 11.305 -1.313 1.00 65.69 110 ASP A CA 1
ATOM 853 C C . ASP A 1 110 ? -10.796 10.163 -2.147 1.00 65.69 110 ASP A C 1
ATOM 855 O O . ASP A 1 110 ? -9.574 10.064 -2.328 1.00 65.69 110 ASP A O 1
ATOM 859 N N . ILE A 1 111 ? -11.629 9.273 -2.705 1.00 59.09 111 ILE A N 1
ATOM 860 C CA . ILE A 1 111 ? -11.169 8.184 -3.590 1.00 59.09 111 ILE A CA 1
ATOM 861 C C . ILE A 1 111 ? -10.311 8.730 -4.746 1.00 59.09 111 ILE A C 1
ATOM 863 O O . ILE A 1 111 ? -9.352 8.076 -5.168 1.00 59.09 111 ILE A O 1
ATOM 867 N N . ALA A 1 112 ? -10.602 9.946 -5.218 1.00 58.31 112 ALA A N 1
ATOM 868 C CA . ALA A 1 112 ? -9.877 10.596 -6.305 1.00 58.31 112 ALA A CA 1
ATOM 869 C C . ALA A 1 112 ? -8.410 10.936 -5.971 1.00 58.31 112 ALA A C 1
ATOM 871 O O . ALA A 1 112 ? -7.580 10.952 -6.880 1.00 58.31 112 ALA A O 1
ATOM 872 N N . GLN A 1 113 ? -8.050 11.176 -4.701 1.00 64.50 113 GLN A N 1
ATOM 873 C CA . GLN A 1 113 ? -6.664 11.501 -4.320 1.00 64.50 113 GLN A CA 1
ATOM 874 C C . GLN A 1 113 ? -5.844 10.273 -3.898 1.00 64.50 113 GLN A C 1
ATOM 876 O O . GLN A 1 113 ? -4.640 10.381 -3.644 1.00 64.50 113 GLN A O 1
ATOM 881 N N . GLY A 1 114 ? -6.466 9.091 -3.837 1.00 82.94 114 GLY A N 1
ATOM 882 C CA . GLY A 1 114 ? -5.794 7.825 -3.541 1.00 82.94 114 GLY A C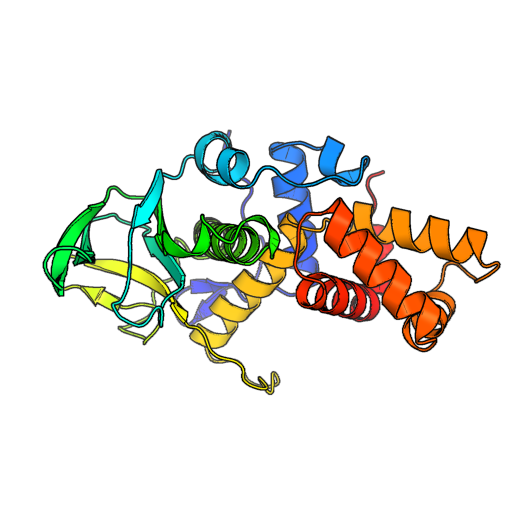A 1
ATOM 883 C C . GLY A 1 114 ? -5.449 7.606 -2.064 1.00 82.94 114 GLY A C 1
ATOM 884 O O . GLY A 1 114 ? -4.854 6.577 -1.742 1.00 82.94 114 GLY A O 1
ATOM 885 N N . ARG A 1 115 ? -5.830 8.523 -1.158 1.00 88.12 115 ARG A N 1
ATOM 886 C CA . ARG A 1 115 ? -5.605 8.372 0.293 1.00 88.12 115 ARG A CA 1
ATOM 887 C C . ARG A 1 115 ? -6.361 7.176 0.855 1.00 88.12 115 ARG A C 1
ATOM 889 O O . ARG A 1 115 ? -5.747 6.347 1.516 1.00 88.12 115 ARG A O 1
ATOM 896 N N . TYR A 1 116 ? -7.646 7.050 0.517 1.00 92.00 116 TYR A N 1
ATOM 897 C CA . TYR A 1 116 ? -8.471 5.893 0.873 1.00 92.00 116 TYR A CA 1
ATOM 898 C C . TYR A 1 116 ? -7.807 4.574 0.471 1.00 92.00 116 TYR A C 1
ATOM 900 O O . TYR A 1 116 ? -7.585 3.704 1.305 1.00 92.00 116 TYR A O 1
ATOM 908 N N . ARG A 1 117 ? -7.405 4.470 -0.800 1.00 93.62 117 ARG A N 1
ATOM 909 C CA . ARG A 1 117 ? -6.806 3.255 -1.364 1.00 93.62 117 ARG A CA 1
ATOM 910 C C . ARG A 1 117 ? -5.505 2.881 -0.671 1.00 93.62 117 ARG A C 1
ATOM 912 O O . ARG A 1 117 ? -5.286 1.709 -0.390 1.00 93.62 117 ARG A O 1
ATOM 919 N N . PHE A 1 118 ? -4.652 3.866 -0.388 1.00 94.12 118 PHE A N 1
ATOM 920 C CA . PHE A 1 118 ? -3.416 3.622 0.348 1.00 94.12 118 PHE A CA 1
ATOM 921 C C . PHE A 1 118 ? -3.693 3.190 1.784 1.00 94.12 118 PHE A C 1
ATOM 923 O O . PHE A 1 118 ? -3.076 2.239 2.243 1.00 94.12 118 PHE A O 1
ATOM 930 N N . THR A 1 119 ? -4.618 3.849 2.484 1.00 93.94 119 THR A N 1
ATOM 931 C CA . THR A 1 119 ? -4.992 3.452 3.846 1.00 93.94 119 THR A CA 1
ATOM 932 C C . THR A 1 119 ? -5.550 2.033 3.866 1.00 93.94 119 THR A C 1
ATOM 934 O O . THR A 1 119 ? -5.062 1.215 4.632 1.00 93.94 119 THR A O 1
ATOM 937 N N . LEU A 1 120 ? -6.477 1.691 2.969 1.00 95.31 120 LEU A N 1
ATOM 938 C CA . LEU A 1 120 ? -7.015 0.335 2.868 1.00 95.31 120 LEU A CA 1
ATOM 939 C C . LEU A 1 120 ? -5.919 -0.700 2.561 1.00 95.31 120 LEU A C 1
ATOM 941 O O . LEU A 1 120 ? -5.874 -1.750 3.193 1.00 95.31 120 LEU A O 1
ATOM 945 N N . ALA A 1 121 ? -4.999 -0.397 1.640 1.00 96.50 121 ALA A N 1
ATOM 946 C CA . ALA A 1 121 ? -3.867 -1.271 1.330 1.00 96.50 121 ALA A CA 1
ATOM 947 C C . ALA A 1 121 ? -2.880 -1.420 2.501 1.00 96.50 121 ALA A C 1
ATOM 949 O O . ALA A 1 121 ? -2.316 -2.495 2.691 1.00 96.50 121 ALA A O 1
ATOM 950 N N . HIS A 1 122 ? -2.687 -0.364 3.292 1.00 95.81 122 HIS A N 1
ATOM 951 C CA . HIS A 1 122 ? -1.856 -0.367 4.495 1.00 95.81 122 HIS A CA 1
ATOM 952 C C . HIS A 1 122 ? -2.469 -1.244 5.594 1.00 95.81 122 HIS A C 1
ATOM 954 O O . HIS A 1 122 ? -1.792 -2.118 6.131 1.00 95.81 122 HIS A O 1
ATOM 960 N N . GLU A 1 123 ? -3.763 -1.093 5.869 1.00 95.50 123 GLU A N 1
ATOM 961 C CA . GLU A 1 123 ? -4.456 -1.953 6.834 1.00 95.50 123 GLU A CA 1
ATOM 962 C C . GLU A 1 123 ? -4.524 -3.415 6.344 1.00 95.50 123 GLU A C 1
ATOM 964 O O . GLU A 1 123 ? -4.294 -4.360 7.101 1.00 95.50 123 GLU A O 1
ATOM 969 N N . ALA A 1 124 ? -4.719 -3.634 5.039 1.00 96.06 124 ALA A N 1
ATOM 970 C CA . ALA A 1 124 ? -4.628 -4.969 4.449 1.00 96.06 124 ALA A CA 1
ATOM 971 C C 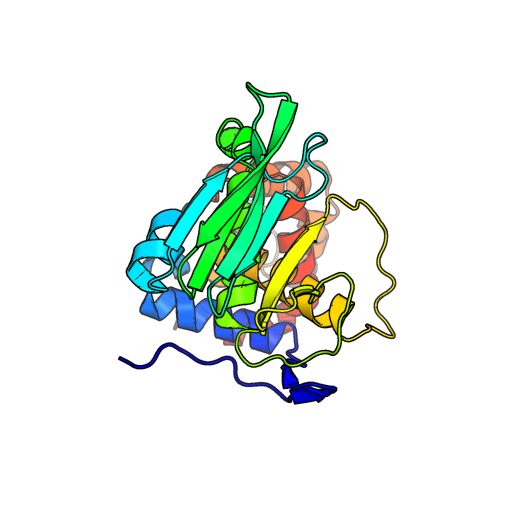. ALA A 1 124 ? -3.235 -5.587 4.652 1.00 96.06 124 ALA A C 1
ATOM 973 O O . ALA A 1 124 ? -3.128 -6.771 4.973 1.00 96.06 124 ALA A O 1
ATOM 974 N N . ALA A 1 125 ? -2.171 -4.788 4.521 1.00 95.62 125 ALA A N 1
ATOM 975 C CA . ALA A 1 125 ? -0.805 -5.222 4.779 1.00 95.62 125 ALA A CA 1
ATOM 976 C C . ALA A 1 125 ? -0.586 -5.618 6.248 1.00 95.62 125 ALA A C 1
ATOM 978 O O . ALA A 1 125 ? 0.030 -6.651 6.513 1.00 95.62 125 ALA A O 1
ATOM 979 N N . HIS A 1 126 ? -1.135 -4.867 7.208 1.00 93.12 126 HIS A N 1
ATOM 980 C CA . HIS A 1 126 ? -1.142 -5.289 8.610 1.00 93.12 126 HIS A CA 1
ATOM 981 C C . HIS A 1 126 ? -1.842 -6.634 8.802 1.00 93.12 126 HIS A C 1
ATOM 983 O O . HIS A 1 126 ? -1.306 -7.509 9.486 1.00 93.12 126 HIS A O 1
ATOM 989 N N . LEU A 1 127 ? -3.000 -6.828 8.164 1.00 92.19 127 LEU A N 1
ATOM 990 C CA . LEU A 1 127 ? -3.780 -8.054 8.295 1.00 92.19 127 LEU A CA 1
ATOM 991 C C . LEU A 1 127 ? -3.009 -9.302 7.837 1.00 92.19 127 LEU A C 1
ATOM 993 O O . LEU A 1 127 ? -3.112 -10.349 8.479 1.00 92.19 127 LEU A O 1
ATOM 997 N N . VAL A 1 128 ? -2.252 -9.201 6.739 1.00 92.69 128 VAL A N 1
ATOM 998 C CA . VAL A 1 128 ? -1.513 -10.339 6.163 1.00 92.69 128 VAL A CA 1
ATOM 999 C C . VAL A 1 128 ? -0.122 -10.542 6.762 1.00 92.69 128 VAL A C 1
ATOM 1001 O O . VAL A 1 128 ? 0.375 -11.666 6.754 1.00 92.69 128 VAL A O 1
ATOM 1004 N N . CYS A 1 129 ? 0.512 -9.489 7.284 1.00 90.06 129 CYS A N 1
ATOM 1005 C CA . CYS A 1 129 ? 1.870 -9.581 7.824 1.00 90.06 129 CYS A CA 1
ATOM 1006 C C . CYS A 1 129 ? 1.905 -9.793 9.338 1.00 90.06 129 CYS A C 1
ATOM 1008 O O . CYS A 1 129 ? 2.847 -10.403 9.838 1.00 90.06 129 CYS A O 1
ATOM 1010 N N . HIS A 1 130 ? 0.940 -9.251 10.086 1.00 89.00 130 HIS A N 1
ATOM 1011 C CA . HIS A 1 130 ? 1.128 -9.011 11.520 1.00 89.00 130 HIS A CA 1
ATOM 1012 C C . HIS A 1 130 ? 0.098 -9.682 12.434 1.00 89.00 130 HIS A C 1
ATOM 1014 O O . HIS A 1 130 ? 0.081 -9.388 13.628 1.00 89.00 130 HIS A O 1
ATOM 1020 N N . SER A 1 131 ? -0.724 -10.606 11.926 1.00 82.69 131 SER A N 1
ATOM 1021 C CA . SER A 1 131 ? -1.761 -11.271 12.734 1.00 82.69 131 SER A CA 1
ATOM 1022 C C . SER A 1 131 ? -1.221 -12.029 13.947 1.00 82.69 131 SER A C 1
ATOM 1024 O O . SER A 1 131 ? -1.905 -12.134 14.961 1.00 82.69 131 SER A O 1
ATOM 1026 N N . GLU A 1 132 ? 0.018 -12.517 13.863 1.00 81.12 132 GLU A N 1
ATOM 1027 C CA . GLU A 1 132 ? 0.667 -13.293 14.925 1.00 81.12 132 GLU A CA 1
ATOM 1028 C C . GLU A 1 132 ? 1.552 -12.456 15.862 1.00 81.12 132 GLU A C 1
ATOM 1030 O O . GLU A 1 132 ? 2.162 -13.000 16.791 1.00 81.12 132 GLU A O 1
ATOM 1035 N N . VAL A 1 133 ? 1.633 -11.141 15.636 1.00 81.69 133 VAL A N 1
ATOM 1036 C CA . VAL A 1 133 ? 2.491 -10.241 16.412 1.00 81.69 133 VAL A CA 1
ATOM 1037 C C . VAL A 1 133 ? 1.920 -10.038 17.813 1.00 81.69 133 VAL A C 1
ATOM 1039 O O . VAL A 1 133 ? 0.759 -9.684 18.006 1.00 81.69 133 VAL A O 1
ATOM 1042 N N . ARG A 1 134 ? 2.773 -10.228 18.820 1.00 77.44 134 ARG A N 1
ATOM 1043 C CA . ARG A 1 134 ? 2.460 -10.085 20.243 1.00 77.44 134 ARG A CA 1
ATOM 1044 C C . ARG A 1 134 ? 3.419 -9.079 20.872 1.00 77.44 134 ARG A C 1
ATOM 1046 O O . ARG A 1 134 ? 4.487 -9.445 21.359 1.00 77.44 134 ARG A O 1
ATOM 1053 N N . LEU A 1 135 ? 3.028 -7.806 20.861 1.00 67.31 135 LEU A N 1
ATOM 1054 C CA . LEU A 1 135 ? 3.746 -6.724 21.541 1.00 67.31 135 LEU A CA 1
ATOM 1055 C C . LEU A 1 135 ? 2.966 -6.251 22.782 1.00 67.31 135 LEU A C 1
ATOM 1057 O O . LEU A 1 135 ? 1.741 -6.138 22.709 1.00 67.31 135 LEU A O 1
ATOM 1061 N N . PRO A 1 136 ? 3.636 -5.954 23.914 1.00 64.25 136 PRO A N 1
ATOM 1062 C CA . PRO A 1 136 ? 2.987 -5.341 25.072 1.00 64.25 136 PRO A CA 1
ATOM 1063 C C . PRO A 1 136 ? 2.525 -3.915 24.743 1.00 64.25 136 PRO A C 1
ATOM 1065 O O . PRO A 1 136 ? 3.336 -3.143 24.243 1.00 64.25 136 PRO A O 1
ATOM 1068 N N . ASN A 1 137 ? 1.261 -3.583 25.051 1.00 57.56 137 ASN A N 1
ATOM 1069 C CA . ASN A 1 137 ? 0.619 -2.252 25.031 1.00 57.56 137 ASN A CA 1
ATOM 1070 C C . ASN A 1 137 ? 1.445 -1.102 24.418 1.00 57.56 137 ASN A C 1
ATOM 1072 O O . ASN A 1 137 ? 1.824 -0.151 25.108 1.00 57.56 137 ASN A O 1
ATOM 1076 N N . SER A 1 138 ? 1.703 -1.172 23.112 1.00 56.81 138 SER A N 1
ATOM 1077 C CA . SER A 1 138 ? 2.378 -0.106 22.376 1.00 56.81 138 SER A CA 1
ATOM 1078 C C . SER A 1 138 ? 1.340 0.872 21.823 1.00 56.81 138 SER A C 1
ATOM 1080 O O . SER A 1 138 ? 0.143 0.581 21.778 1.00 56.81 138 SER A O 1
ATOM 1082 N N . LYS A 1 139 ? 1.770 2.065 21.388 1.00 54.62 139 LYS A N 1
ATOM 1083 C CA . LYS A 1 139 ? 0.855 3.055 20.781 1.00 54.62 139 LYS A CA 1
ATOM 1084 C C . LYS A 1 139 ? 0.124 2.503 19.547 1.00 54.62 139 LYS A C 1
ATOM 1086 O O . LYS A 1 139 ? -0.984 2.950 19.278 1.00 54.62 139 LYS A O 1
ATOM 1091 N N . LEU A 1 140 ? 0.745 1.546 18.853 1.00 55.56 140 LEU A N 1
ATOM 1092 C CA . LEU A 1 140 ? 0.217 0.855 17.676 1.00 55.56 140 LEU A CA 1
ATOM 1093 C C . LEU A 1 140 ? -0.396 -0.510 17.989 1.00 55.56 140 LEU A C 1
ATOM 1095 O O . LEU A 1 140 ? -0.952 -1.105 17.093 1.00 55.56 140 LEU A O 1
ATOM 1099 N N . CYS A 1 141 ? -0.262 -1.040 19.202 1.00 52.97 141 CYS A N 1
ATOM 1100 C CA . CYS A 1 141 ? -0.856 -2.310 19.614 1.00 52.97 141 CYS A CA 1
ATOM 1101 C C . CYS A 1 141 ? -1.524 -2.082 20.966 1.00 52.97 141 CYS A C 1
ATOM 1103 O O . CYS A 1 141 ? -0.995 -2.472 22.010 1.00 52.97 141 CYS A O 1
ATOM 1105 N N . ARG A 1 142 ? -2.673 -1.400 20.973 1.00 56.59 142 ARG A N 1
ATOM 1106 C CA . ARG A 1 142 ? -3.464 -1.270 22.200 1.00 56.59 142 ARG A CA 1
ATOM 1107 C C . ARG A 1 142 ? -4.273 -2.541 22.396 1.00 56.59 142 ARG A C 1
ATOM 1109 O O . ARG A 1 142 ? -5.203 -2.778 21.634 1.00 56.59 142 ARG A O 1
ATOM 1116 N N . GLN A 1 143 ? -3.936 -3.323 23.422 1.00 50.41 143 GLN A N 1
ATOM 1117 C CA . GLN A 1 143 ? -4.872 -4.298 23.966 1.00 50.41 143 GLN A CA 1
ATOM 1118 C C . GLN A 1 143 ? -5.872 -3.549 24.841 1.00 50.41 143 GLN A C 1
ATOM 1120 O O . GLN A 1 143 ? -5.488 -2.912 25.822 1.00 50.41 143 GLN A O 1
ATOM 1125 N N . ASN A 1 144 ? -7.158 -3.587 24.489 1.00 48.88 144 ASN A N 1
ATOM 1126 C CA . ASN A 1 144 ? -8.183 -3.235 25.472 1.00 48.88 144 ASN A CA 1
ATOM 1127 C C . ASN A 1 144 ? -8.296 -4.377 26.504 1.00 48.88 144 ASN A C 1
ATOM 1129 O O . ASN A 1 144 ? -7.879 -5.501 26.221 1.00 48.88 144 ASN A O 1
ATOM 1133 N N . ASN A 1 145 ? -8.907 -4.133 27.667 1.00 44.03 145 ASN A N 1
ATOM 1134 C CA . ASN A 1 145 ? -9.104 -5.129 28.736 1.00 44.03 145 ASN A CA 1
ATOM 1135 C C . ASN A 1 145 ? -9.835 -6.421 28.283 1.00 44.03 145 ASN A C 1
ATOM 1137 O O . ASN A 1 145 ? -9.875 -7.388 29.035 1.00 44.03 145 ASN A O 1
ATOM 1141 N N . GLY A 1 146 ? -10.388 -6.454 27.062 1.00 47.97 146 GLY A N 1
ATOM 1142 C CA . GLY A 1 146 ? -10.961 -7.636 26.403 1.00 47.97 146 GLY A CA 1
ATOM 1143 C C . GLY A 1 146 ? -10.024 -8.415 25.460 1.00 47.97 146 GLY A C 1
ATOM 1144 O O . GLY A 1 146 ? -10.499 -9.304 24.765 1.00 47.97 146 GLY A O 1
ATOM 1145 N N . GLY A 1 147 ? -8.724 -8.098 25.387 1.00 47.84 147 GLY A N 1
ATOM 1146 C CA . GLY A 1 147 ? -7.730 -8.869 24.616 1.00 47.84 147 GLY A CA 1
ATOM 1147 C C . GLY A 1 147 ? -7.625 -8.551 23.114 1.00 47.84 147 GLY A C 1
ATOM 1148 O O . GLY A 1 147 ? -6.892 -9.230 22.392 1.00 47.84 147 GLY A O 1
ATOM 1149 N N . THR A 1 148 ? -8.320 -7.524 22.617 1.00 51.47 148 THR A N 1
ATOM 1150 C CA . THR A 1 148 ? -8.274 -7.135 21.197 1.00 51.47 148 THR A CA 1
ATOM 1151 C C . THR A 1 148 ? -7.049 -6.283 20.879 1.00 51.47 148 THR A C 1
ATOM 1153 O O . THR A 1 148 ? -6.868 -5.248 21.510 1.00 51.47 148 THR A O 1
ATOM 1156 N N . VAL A 1 149 ? -6.242 -6.682 19.888 1.00 56.19 149 VAL A N 1
ATOM 1157 C CA . VAL A 1 149 ? -5.112 -5.894 19.356 1.00 56.19 149 VAL A CA 1
ATOM 1158 C C . VAL A 1 149 ? -5.569 -5.112 18.120 1.00 56.19 149 VAL A C 1
ATOM 1160 O O . VAL A 1 149 ? -6.135 -5.708 17.200 1.00 56.19 149 VAL A O 1
ATOM 1163 N N . PHE A 1 150 ? -5.292 -3.806 18.098 1.00 63.69 150 PHE A N 1
ATOM 1164 C CA . PHE A 1 150 ? -5.551 -2.895 16.975 1.00 63.69 150 PHE A CA 1
ATOM 1165 C C . PHE A 1 150 ? -4.248 -2.249 16.503 1.00 63.69 150 PHE A C 1
ATOM 1167 O O . PHE A 1 150 ? -3.524 -1.781 17.381 1.00 63.69 150 PHE A O 1
ATOM 1174 N N . MET A 1 151 ? -3.998 -2.172 15.185 1.00 62.59 151 MET A N 1
ATOM 1175 C CA . MET A 1 151 ? -2.964 -1.304 14.583 1.00 62.59 151 MET A CA 1
ATOM 1176 C C . MET A 1 151 ? -3.599 -0.078 13.942 1.00 62.59 151 MET A C 1
ATOM 1178 O O . MET A 1 151 ? -4.623 -0.222 13.285 1.00 62.59 151 MET A O 1
ATOM 1182 N N . CYS A 1 152 ? -3.029 1.107 14.184 1.00 64.06 152 CYS A N 1
ATOM 1183 C CA . CYS A 1 152 ? -3.609 2.384 13.769 1.00 64.06 152 CYS A CA 1
ATOM 1184 C C . CYS A 1 152 ? -2.626 3.187 12.923 1.00 64.06 152 CYS A C 1
ATOM 1186 O O . CYS A 1 152 ? -1.578 3.601 13.428 1.00 64.06 152 CYS A O 1
ATOM 1188 N N . ARG A 1 153 ? -3.042 3.567 11.714 1.00 6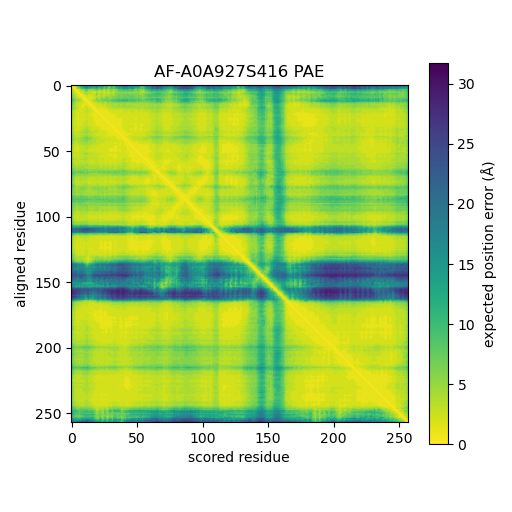6.75 153 ARG A N 1
ATOM 1189 C CA . ARG A 1 153 ? -2.312 4.554 10.922 1.00 66.75 153 ARG A CA 1
ATOM 1190 C C . ARG A 1 153 ? -2.659 5.978 11.358 1.00 66.75 153 ARG A C 1
ATOM 1192 O O . ARG A 1 153 ? -3.763 6.467 11.098 1.00 66.75 153 ARG A O 1
ATOM 1199 N N . ALA A 1 154 ? -1.710 6.651 12.007 1.00 59.50 154 ALA A N 1
ATOM 1200 C CA . ALA A 1 154 ? -1.818 8.069 12.349 1.00 59.50 154 ALA A CA 1
ATOM 1201 C C . ALA A 1 154 ? -1.379 8.971 11.183 1.00 59.50 154 ALA A C 1
ATOM 1203 O O . ALA A 1 154 ? -0.448 8.633 10.448 1.00 59.50 154 ALA A O 1
ATOM 1204 N N . ASP A 1 155 ? -2.005 10.141 11.046 1.00 48.56 155 ASP A N 1
ATOM 1205 C CA . ASP A 1 155 ? -1.545 11.176 10.114 1.00 48.56 155 ASP A CA 1
ATOM 1206 C C . ASP A 1 155 ? -0.268 11.828 10.672 1.00 48.56 155 ASP A C 1
ATOM 1208 O O . ASP A 1 155 ? -0.312 12.703 11.537 1.00 48.56 155 ASP A O 1
ATOM 1212 N N . ALA A 1 156 ? 0.898 11.316 10.275 1.00 46.09 156 ALA A N 1
ATOM 1213 C CA . ALA A 1 156 ? 2.189 11.836 10.708 1.00 46.09 156 ALA A CA 1
ATOM 1214 C C . ALA A 1 156 ? 3.137 12.002 9.514 1.00 46.09 156 ALA A C 1
ATOM 1216 O O . ALA A 1 156 ? 3.832 11.072 9.094 1.00 46.09 156 ALA A O 1
ATOM 1217 N N . GLU A 1 157 ? 3.198 13.229 8.996 1.00 39.53 157 GLU A N 1
ATOM 1218 C CA . GLU A 1 157 ? 4.306 13.719 8.180 1.00 39.53 157 GLU A CA 1
ATOM 1219 C C . GLU A 1 157 ? 5.569 13.808 9.053 1.00 39.53 157 GLU A C 1
ATOM 1221 O O . GLU A 1 157 ? 5.639 14.597 9.994 1.00 39.53 157 GLU A O 1
ATOM 1226 N N . GLY A 1 158 ? 6.593 12.996 8.774 1.00 36.19 158 GLY A N 1
ATOM 1227 C CA . GLY A 1 158 ? 7.843 13.102 9.527 1.00 36.19 158 GLY A CA 1
ATOM 1228 C C . GLY A 1 158 ? 8.950 12.152 9.087 1.00 36.19 158 GLY A C 1
ATOM 1229 O O . GLY A 1 158 ? 8.791 10.934 9.104 1.00 36.19 158 GLY A O 1
ATOM 1230 N N . ASN A 1 159 ? 10.092 12.741 8.721 1.00 38.44 159 ASN A N 1
ATOM 1231 C CA . ASN A 1 159 ? 11.373 12.107 8.393 1.00 38.44 159 ASN A CA 1
ATOM 1232 C C . ASN A 1 159 ? 11.726 10.957 9.356 1.00 38.44 159 ASN A C 1
ATOM 1234 O O . ASN A 1 159 ? 12.107 11.187 10.503 1.00 38.44 159 ASN A O 1
ATOM 1238 N N . ARG A 1 160 ? 11.651 9.711 8.879 1.00 45.66 160 ARG A N 1
ATOM 1239 C CA . ARG A 1 160 ? 12.062 8.532 9.652 1.00 45.66 160 ARG A CA 1
ATOM 1240 C C . ARG A 1 160 ? 13.534 8.234 9.325 1.00 45.66 160 ARG A C 1
ATOM 1242 O O . ARG A 1 160 ? 13.857 7.878 8.198 1.00 45.66 160 ARG A O 1
ATOM 1249 N N . HIS A 1 161 ? 14.447 8.429 10.276 1.00 40.12 161 HIS A N 1
ATOM 1250 C CA . HIS A 1 161 ? 15.832 7.950 10.165 1.00 40.12 161 HIS A CA 1
ATOM 1251 C C . HIS A 1 161 ? 15.842 6.446 10.491 1.00 40.12 161 HIS A C 1
ATOM 1253 O O . HIS A 1 161 ? 15.410 6.037 11.564 1.00 40.12 161 HIS A O 1
ATOM 1259 N N . TRP A 1 162 ? 16.273 5.611 9.543 1.00 52.81 162 TRP A N 1
ATOM 1260 C CA . TRP A 1 162 ? 15.892 4.188 9.484 1.00 52.81 162 TRP A CA 1
ATOM 1261 C C . TRP A 1 162 ? 16.925 3.181 10.015 1.00 52.81 162 TRP A C 1
ATOM 1263 O O . TRP A 1 162 ? 16.725 1.977 9.864 1.00 52.81 162 TRP A O 1
ATOM 1273 N N . SER A 1 163 ? 18.036 3.628 10.604 1.00 51.88 163 SER A N 1
ATOM 1274 C CA . SER A 1 163 ? 19.138 2.733 10.992 1.00 51.88 163 SER A CA 1
ATOM 1275 C C . SER A 1 163 ? 18.877 1.912 12.262 1.00 51.88 163 SER A C 1
ATOM 1277 O O . SER A 1 163 ? 19.616 0.963 12.502 1.00 51.88 163 SER A O 1
ATOM 1279 N N . ASN A 1 164 ? 17.835 2.220 13.049 1.00 65.19 164 ASN A N 1
ATOM 1280 C CA . ASN A 1 164 ? 17.481 1.458 14.253 1.00 65.19 164 ASN A CA 1
ATOM 1281 C C . ASN A 1 164 ? 15.959 1.487 14.525 1.00 65.19 164 ASN A C 1
ATOM 1283 O O . ASN A 1 164 ? 15.488 2.211 15.399 1.00 65.19 164 ASN A O 1
ATOM 1287 N N . ARG A 1 165 ? 15.177 0.755 13.714 1.00 72.31 165 ARG A N 1
ATOM 1288 C CA . ARG A 1 165 ? 13.707 0.708 13.834 1.00 72.31 165 ARG A CA 1
ATOM 1289 C C . ARG A 1 165 ? 13.276 0.009 15.129 1.00 72.31 165 ARG A C 1
ATOM 1291 O O . ARG A 1 165 ? 13.707 -1.115 15.384 1.00 72.31 165 ARG A O 1
ATOM 1298 N N . THR A 1 166 ? 12.374 0.623 15.893 1.00 83.62 166 THR A N 1
ATOM 1299 C CA . THR A 1 166 ? 11.626 -0.086 16.948 1.00 83.62 166 THR A CA 1
ATOM 1300 C C . THR A 1 166 ? 10.689 -1.137 16.329 1.00 83.62 166 THR A C 1
ATOM 1302 O O . THR A 1 166 ? 10.402 -1.052 15.130 1.00 83.62 166 THR A O 1
ATOM 1305 N N . PRO A 1 167 ? 10.180 -2.112 17.106 1.00 83.19 167 PRO A N 1
ATOM 1306 C CA . PRO A 1 167 ? 9.137 -3.035 16.651 1.00 83.19 167 PRO A CA 1
ATOM 1307 C C . PRO A 1 167 ? 7.979 -2.334 15.923 1.00 83.19 167 PRO A C 1
ATOM 1309 O O . PRO A 1 167 ? 7.617 -2.713 14.817 1.00 83.19 167 PRO A O 1
ATOM 1312 N N . GLU A 1 168 ? 7.476 -1.237 16.484 1.00 81.94 168 GLU A N 1
ATOM 1313 C CA . GLU A 1 168 ? 6.409 -0.405 15.917 1.00 81.94 168 GLU A CA 1
ATOM 1314 C C . GLU A 1 168 ? 6.799 0.185 14.559 1.00 81.94 168 GLU A C 1
ATOM 1316 O O . GLU A 1 168 ? 6.039 0.135 13.597 1.00 81.94 168 GLU A O 1
ATOM 1321 N N . GLN A 1 169 ? 8.016 0.719 14.460 1.00 84.38 169 GLN A N 1
ATOM 1322 C CA . GLN A 1 169 ? 8.515 1.303 13.217 1.00 84.38 169 GLN A CA 1
ATOM 1323 C C . GLN A 1 169 ? 8.760 0.251 12.133 1.00 84.38 169 GLN A C 1
ATOM 1325 O O . GLN A 1 169 ? 8.697 0.589 10.950 1.00 84.38 169 GLN A O 1
ATOM 1330 N N . TRP A 1 170 ? 9.060 -0.994 12.515 1.00 87.81 170 TRP A N 1
ATOM 1331 C CA . TRP A 1 170 ? 9.117 -2.124 11.590 1.00 87.81 170 TRP A CA 1
ATOM 1332 C C . TRP A 1 170 ? 7.739 -2.439 11.019 1.00 87.81 170 TRP A C 1
ATOM 1334 O O . TRP A 1 170 ? 7.611 -2.456 9.798 1.00 87.81 170 TRP A O 1
ATOM 1344 N N . LEU A 1 171 ? 6.726 -2.588 11.876 1.00 89.25 171 LEU A N 1
ATOM 1345 C CA . LEU A 1 171 ? 5.353 -2.891 11.460 1.00 89.25 171 LEU A CA 1
ATOM 1346 C C . LEU A 1 171 ? 4.813 -1.831 10.486 1.00 89.25 171 LEU A C 1
ATOM 1348 O O . LEU A 1 171 ? 4.352 -2.167 9.398 1.00 89.25 171 LEU A O 1
ATOM 1352 N N . GLU A 1 172 ? 4.945 -0.547 10.821 1.00 88.81 172 GLU A N 1
ATOM 1353 C CA . GLU A 1 172 ? 4.490 0.554 9.957 1.00 88.81 172 GLU A CA 1
ATOM 1354 C C . GLU A 1 172 ? 5.261 0.620 8.640 1.00 88.81 172 GLU A C 1
ATOM 1356 O O . GLU A 1 172 ? 4.686 0.851 7.582 1.00 88.81 172 GLU A O 1
ATOM 1361 N N . TRP A 1 173 ? 6.582 0.417 8.679 1.00 91.31 173 TRP A N 1
ATOM 1362 C CA . TRP A 1 173 ? 7.386 0.422 7.459 1.00 91.31 173 TRP A CA 1
ATOM 1363 C C . TRP A 1 173 ? 7.015 -0.739 6.533 1.00 91.31 173 TRP A C 1
ATOM 1365 O O . TRP A 1 173 ? 6.940 -0.538 5.322 1.00 91.31 173 TRP A O 1
ATOM 1375 N N . GLN A 1 174 ? 6.766 -1.928 7.085 1.00 93.19 174 GLN A N 1
ATOM 1376 C CA . GLN A 1 174 ? 6.325 -3.091 6.315 1.00 93.19 174 GLN A CA 1
ATOM 1377 C C . GLN A 1 174 ? 4.951 -2.859 5.700 1.00 93.19 174 GLN A C 1
ATOM 1379 O O . GLN A 1 174 ? 4.770 -3.148 4.518 1.00 93.19 174 GLN A O 1
ATOM 1384 N N . ALA A 1 175 ? 4.017 -2.295 6.468 1.00 93.81 175 ALA A N 1
ATOM 1385 C CA . ALA A 1 175 ? 2.685 -1.965 5.984 1.00 93.81 175 ALA A CA 1
ATOM 1386 C C . ALA A 1 175 ? 2.717 -0.893 4.887 1.00 93.81 175 ALA A C 1
ATOM 1388 O O . ALA A 1 175 ? 2.149 -1.101 3.817 1.00 93.81 175 ALA A O 1
ATOM 1389 N N . ASP A 1 176 ? 3.462 0.200 5.088 1.00 94.00 176 ASP A N 1
ATOM 1390 C CA . ASP A 1 176 ? 3.651 1.253 4.082 1.00 94.00 176 ASP A CA 1
ATOM 1391 C C . ASP A 1 176 ? 4.295 0.708 2.794 1.00 94.00 176 ASP A C 1
ATOM 1393 O O . ASP A 1 176 ? 3.872 1.047 1.684 1.00 94.00 176 ASP A O 1
ATOM 1397 N N . TYR A 1 177 ? 5.320 -0.142 2.923 1.00 95.44 177 TYR A N 1
ATOM 1398 C CA . TYR A 1 177 ? 6.007 -0.730 1.774 1.00 95.44 177 TYR A CA 1
ATOM 1399 C C . TYR A 1 177 ? 5.083 -1.673 0.998 1.00 95.44 177 TYR A C 1
ATOM 1401 O O . TYR A 1 177 ? 4.948 -1.543 -0.221 1.00 95.44 177 TYR A O 1
ATOM 1409 N N . LEU A 1 178 ? 4.432 -2.604 1.701 1.00 96.44 178 LEU A N 1
ATOM 1410 C CA . LEU A 1 178 ? 3.558 -3.601 1.092 1.00 96.44 178 LEU A CA 1
ATOM 1411 C C . LEU A 1 178 ? 2.305 -2.958 0.482 1.00 96.44 178 LEU A C 1
ATOM 1413 O O . LEU A 1 178 ? 1.904 -3.358 -0.606 1.00 96.44 178 LEU A O 1
ATOM 1417 N N . ALA A 1 179 ? 1.755 -1.898 1.083 1.00 97.12 179 ALA A N 1
ATOM 1418 C CA . ALA A 1 179 ? 0.680 -1.107 0.482 1.00 97.12 179 ALA A CA 1
ATOM 1419 C C . ALA A 1 179 ? 1.087 -0.531 -0.883 1.00 97.12 179 ALA A C 1
ATOM 1421 O O . ALA A 1 179 ? 0.338 -0.618 -1.858 1.00 97.12 179 ALA A O 1
ATOM 1422 N N . GLY A 1 180 ? 2.303 0.019 -0.978 1.00 96.81 180 GLY A N 1
ATOM 1423 C CA . GLY A 1 180 ? 2.866 0.485 -2.243 1.00 96.81 180 GLY A CA 1
ATOM 1424 C C . GLY A 1 180 ? 3.047 -0.642 -3.265 1.00 96.81 180 GLY A C 1
ATOM 1425 O O . GLY A 1 180 ? 2.798 -0.425 -4.450 1.00 96.81 180 GLY A O 1
ATOM 1426 N N . ALA A 1 181 ? 3.447 -1.833 -2.817 1.00 96.81 181 ALA A N 1
ATOM 1427 C CA . ALA A 1 181 ? 3.630 -3.000 -3.676 1.00 96.81 181 ALA A CA 1
ATOM 1428 C C . ALA A 1 181 ? 2.306 -3.613 -4.161 1.00 96.81 181 ALA A C 1
ATOM 1430 O O . ALA A 1 181 ? 2.226 -3.998 -5.325 1.00 96.81 181 ALA A O 1
ATOM 1431 N N . PHE A 1 182 ? 1.255 -3.628 -3.333 1.00 95.94 182 PHE A N 1
ATOM 1432 C CA . PHE A 1 182 ? -0.094 -4.000 -3.766 1.00 95.94 182 PHE A CA 1
ATOM 1433 C C . PHE A 1 182 ? -0.637 -3.025 -4.803 1.00 95.94 182 PHE A C 1
ATOM 1435 O O . PHE A 1 182 ? -1.095 -3.442 -5.860 1.00 95.94 182 PHE A O 1
ATOM 1442 N N . LEU A 1 183 ? -0.572 -1.721 -4.523 1.00 97.12 183 LEU A N 1
ATOM 1443 C CA . LEU A 1 183 ? -1.170 -0.709 -5.394 1.00 97.12 183 LEU A CA 1
ATOM 1444 C C . LEU A 1 183 ? -0.410 -0.517 -6.708 1.00 97.12 183 LEU A C 1
ATOM 1446 O O . LEU A 1 183 ? -1.011 -0.128 -7.706 1.00 97.12 183 LEU A O 1
ATOM 1450 N N . MET A 1 184 ? 0.903 -0.746 -6.699 1.00 97.44 184 MET A N 1
ATOM 1451 C CA . MET A 1 184 ? 1.784 -0.599 -7.854 1.00 97.44 184 MET A CA 1
ATOM 1452 C C . MET A 1 184 ? 2.754 -1.788 -7.920 1.00 97.44 184 MET A C 1
ATOM 1454 O O . MET A 1 184 ? 3.910 -1.669 -7.477 1.00 97.44 184 MET A O 1
ATOM 1458 N N . PRO A 1 185 ? 2.307 -2.931 -8.475 1.00 96.12 185 PRO A N 1
ATOM 1459 C CA . PRO A 1 185 ? 3.129 -4.129 -8.576 1.00 96.12 185 PRO A CA 1
ATOM 1460 C C . PRO A 1 185 ? 4.433 -3.850 -9.324 1.00 96.12 185 PRO A C 1
ATOM 1462 O O . PRO A 1 185 ? 4.444 -3.130 -10.326 1.00 96.12 185 PRO A O 1
ATOM 1465 N N . ALA A 1 186 ? 5.546 -4.393 -8.822 1.00 95.38 186 ALA A N 1
ATOM 1466 C CA . ALA A 1 186 ? 6.877 -4.066 -9.329 1.00 95.38 186 ALA A CA 1
ATOM 1467 C C . ALA A 1 186 ? 7.016 -4.346 -10.833 1.00 95.38 186 ALA A C 1
ATOM 1469 O O . ALA A 1 186 ? 7.455 -3.463 -11.565 1.00 95.38 186 ALA A O 1
ATOM 1470 N N . SER A 1 187 ? 6.582 -5.523 -11.301 1.00 93.81 187 SER A N 1
ATOM 1471 C CA . SER A 1 187 ? 6.617 -5.911 -12.720 1.00 93.81 187 SER A CA 1
ATOM 1472 C C . SER A 1 187 ? 5.884 -4.906 -13.612 1.00 93.81 187 SER A C 1
ATOM 1474 O O . SER A 1 187 ? 6.421 -4.459 -14.626 1.00 93.81 187 SER A O 1
ATOM 1476 N N . SER A 1 188 ? 4.697 -4.472 -13.188 1.00 94.56 188 SER A N 1
ATOM 1477 C CA . SER A 1 188 ? 3.875 -3.500 -13.906 1.00 94.56 188 SER A CA 1
ATOM 1478 C C . SER A 1 188 ? 4.560 -2.136 -13.978 1.00 94.56 188 SER A C 1
ATOM 1480 O O . SER A 1 188 ? 4.619 -1.539 -15.051 1.00 94.56 188 SER A O 1
ATOM 1482 N N . VAL A 1 189 ? 5.168 -1.663 -12.885 1.00 96.00 189 VAL A N 1
ATOM 1483 C CA . VAL A 1 189 ? 5.938 -0.408 -12.903 1.00 96.00 189 VAL A CA 1
ATOM 1484 C C . VAL A 1 189 ? 7.192 -0.529 -13.775 1.00 96.00 189 VAL A C 1
ATOM 1486 O O . VAL A 1 189 ? 7.436 0.363 -14.588 1.00 96.00 189 VAL A O 1
ATOM 1489 N N . TYR A 1 190 ? 7.959 -1.620 -13.656 1.00 95.19 190 TYR A N 1
ATOM 1490 C CA . TYR A 1 190 ? 9.137 -1.867 -14.496 1.00 95.19 190 TYR A CA 1
ATOM 1491 C C . TYR A 1 190 ? 8.763 -1.864 -15.981 1.00 95.19 190 TYR A C 1
ATOM 1493 O O . TYR A 1 190 ? 9.404 -1.161 -16.755 1.00 95.19 190 TYR A O 1
ATOM 1501 N N . SER A 1 191 ? 7.682 -2.550 -16.369 1.00 93.38 191 SER A N 1
ATOM 1502 C CA . SER A 1 191 ? 7.234 -2.613 -17.767 1.00 93.38 191 SER A CA 1
ATOM 1503 C C . SER A 1 191 ? 6.917 -1.232 -18.362 1.00 93.38 191 SER A C 1
ATOM 1505 O O . SER A 1 191 ? 7.323 -0.928 -19.486 1.00 93.38 191 SER A O 1
ATOM 1507 N N . ILE A 1 192 ? 6.258 -0.359 -17.590 1.00 95.75 192 ILE A N 1
ATOM 1508 C CA . ILE A 1 192 ? 5.920 1.004 -18.017 1.00 95.75 192 ILE A CA 1
ATOM 1509 C C . ILE A 1 192 ? 7.180 1.850 -18.153 1.00 95.75 192 ILE A C 1
ATOM 1511 O O . ILE A 1 192 ? 7.348 2.553 -19.150 1.00 95.75 192 ILE A O 1
ATOM 1515 N N . VAL A 1 193 ? 8.053 1.812 -17.144 1.00 95.50 193 VAL A N 1
ATOM 1516 C CA . VAL A 1 193 ? 9.276 2.616 -17.156 1.00 95.50 193 VAL A CA 1
ATOM 1517 C C . VAL A 1 193 ? 10.188 2.168 -18.292 1.00 95.50 193 VAL A C 1
ATOM 1519 O O . VAL A 1 193 ? 10.704 3.010 -19.013 1.00 95.50 193 VAL A O 1
ATOM 1522 N N . ASP A 1 194 ? 10.326 0.869 -18.528 1.00 94.19 194 ASP A N 1
ATOM 1523 C CA . ASP A 1 194 ? 11.085 0.327 -19.653 1.00 94.19 194 ASP A CA 1
ATOM 1524 C C . ASP A 1 194 ? 10.572 0.806 -21.005 1.00 94.19 194 ASP A C 1
ATOM 1526 O O . ASP A 1 194 ? 11.353 1.232 -21.858 1.00 94.19 194 ASP A O 1
ATOM 1530 N N . MET A 1 195 ? 9.255 0.732 -21.211 1.00 94.38 195 MET A N 1
ATOM 1531 C CA . MET A 1 195 ? 8.619 1.236 -22.423 1.00 94.38 195 MET A CA 1
ATOM 1532 C C . MET A 1 195 ? 8.921 2.728 -22.604 1.00 94.38 195 MET A C 1
ATOM 1534 O O . MET A 1 195 ? 9.282 3.157 -23.700 1.00 94.38 195 MET A O 1
ATOM 1538 N N . TYR A 1 196 ? 8.825 3.504 -21.524 1.00 95.06 196 TYR A N 1
ATOM 1539 C CA . TYR A 1 196 ? 9.111 4.932 -21.538 1.00 95.06 196 TYR A CA 1
ATOM 1540 C C . TYR A 1 196 ? 10.585 5.236 -21.846 1.00 95.06 196 TYR A C 1
ATOM 1542 O O . TYR A 1 196 ? 10.872 6.069 -22.703 1.00 95.06 196 TYR A O 1
ATOM 1550 N N . LEU A 1 197 ? 11.527 4.533 -21.210 1.00 95.50 197 LEU A N 1
ATOM 1551 C CA . LEU A 1 197 ? 12.961 4.692 -21.460 1.00 95.50 197 LEU A CA 1
ATOM 1552 C C . LEU A 1 197 ? 13.297 4.407 -22.923 1.00 95.50 197 LEU A C 1
ATOM 1554 O O . LEU A 1 197 ? 13.921 5.247 -23.570 1.00 95.50 197 LEU A O 1
ATOM 1558 N N . ARG A 1 198 ? 12.799 3.292 -23.476 1.00 95.50 198 ARG A N 1
ATOM 1559 C CA . ARG A 1 198 ? 12.978 2.948 -24.897 1.00 95.50 198 ARG A CA 1
ATOM 1560 C C . ARG A 1 198 ? 12.415 4.030 -25.817 1.00 95.50 198 ARG A C 1
ATOM 1562 O O . ARG A 1 198 ? 13.077 4.407 -26.779 1.00 95.50 198 ARG A O 1
ATOM 1569 N N . HIS A 1 199 ? 11.230 4.559 -25.510 1.00 93.00 199 HIS A N 1
ATOM 1570 C CA . HIS A 1 199 ? 10.616 5.641 -26.282 1.00 93.00 199 HIS A CA 1
ATOM 1571 C C . HIS A 1 199 ? 11.456 6.928 -26.266 1.00 93.00 199 HIS A C 1
ATOM 1573 O O . HIS A 1 199 ? 11.554 7.618 -27.277 1.00 93.00 199 HIS A O 1
ATOM 1579 N N . CYS A 1 200 ? 12.101 7.233 -25.140 1.00 90.88 200 CYS A N 1
ATOM 1580 C CA . CYS A 1 200 ? 12.997 8.380 -25.003 1.00 90.88 200 CYS A CA 1
ATOM 1581 C C . CYS A 1 200 ? 14.426 8.130 -25.520 1.00 90.88 200 CYS A C 1
ATOM 1583 O O . CYS A 1 200 ? 15.260 9.027 -25.401 1.00 90.88 200 CYS A O 1
ATOM 1585 N N . GLY A 1 201 ? 14.734 6.941 -26.053 1.00 93.38 201 GLY A N 1
ATOM 1586 C CA . GLY A 1 201 ? 16.092 6.56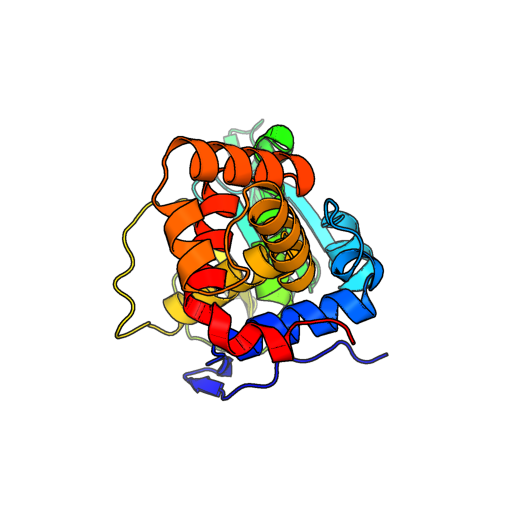9 -26.464 1.00 93.38 201 GLY A CA 1
ATOM 1587 C C . GLY A 1 201 ? 17.071 6.402 -25.294 1.00 93.38 201 GLY A C 1
ATOM 1588 O O . GLY A 1 201 ? 18.278 6.514 -25.487 1.00 93.38 201 GLY A O 1
ATOM 1589 N N . LEU A 1 202 ? 16.558 6.166 -24.084 1.00 94.00 202 LEU A N 1
ATOM 1590 C CA . LEU A 1 202 ? 17.345 5.905 -22.883 1.00 94.00 202 LEU A CA 1
ATOM 1591 C C . LEU A 1 202 ? 17.577 4.403 -22.703 1.00 94.00 202 LEU A C 1
ATOM 1593 O O . LEU A 1 202 ? 16.742 3.569 -23.058 1.00 94.00 202 LEU A O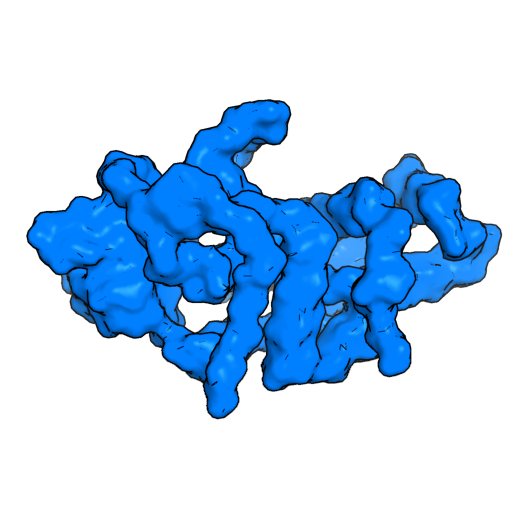 1
ATOM 1597 N N . GLU A 1 203 ? 18.714 4.059 -22.105 1.00 94.81 203 GLU A N 1
ATOM 1598 C CA . GLU A 1 203 ? 19.056 2.676 -21.785 1.00 94.81 203 GLU A CA 1
ATOM 1599 C C . GLU A 1 203 ? 18.106 2.103 -20.717 1.00 94.81 203 GLU A C 1
ATOM 1601 O O . GLU A 1 203 ? 17.795 2.756 -19.720 1.00 94.81 203 GLU A O 1
ATOM 1606 N N . VAL A 1 204 ? 17.667 0.853 -20.889 1.00 93.69 204 VAL A N 1
ATOM 1607 C CA . VAL A 1 204 ? 16.902 0.124 -19.865 1.00 93.69 204 VAL A CA 1
ATOM 1608 C C . VAL A 1 204 ? 17.865 -0.409 -18.804 1.00 93.69 204 VAL A C 1
ATOM 1610 O O . VAL A 1 204 ? 18.262 -1.571 -18.797 1.00 93.69 204 VAL A O 1
ATOM 1613 N N . SER A 1 205 ? 18.290 0.486 -17.923 1.00 93.94 205 SER A N 1
ATOM 1614 C CA . SER A 1 205 ? 19.311 0.222 -16.914 1.00 93.94 205 SER A CA 1
ATOM 1615 C C . SER A 1 205 ? 19.117 1.110 -15.685 1.00 93.94 205 SER A C 1
ATOM 1617 O O . SER A 1 205 ? 18.310 2.043 -15.676 1.00 93.94 205 SER A O 1
ATOM 1619 N N . ILE A 1 206 ? 19.900 0.853 -14.633 1.00 93.88 206 ILE A N 1
ATOM 1620 C CA . ILE A 1 206 ? 19.936 1.712 -13.438 1.00 93.88 206 ILE A CA 1
ATOM 1621 C C . ILE A 1 206 ? 20.321 3.153 -13.814 1.00 93.88 206 ILE A C 1
ATOM 1623 O O . ILE A 1 206 ? 19.779 4.095 -13.234 1.00 93.88 206 ILE A O 1
ATOM 1627 N N . SER A 1 207 ? 21.245 3.339 -14.765 1.00 95.06 207 SER A N 1
ATOM 1628 C CA . SER A 1 207 ? 21.646 4.657 -15.277 1.00 95.06 207 SER A CA 1
ATOM 1629 C C . SER A 1 207 ? 20.489 5.352 -15.984 1.00 95.06 207 SER A C 1
ATOM 1631 O O . SER A 1 207 ? 20.179 6.487 -15.627 1.00 95.06 207 SER A O 1
ATOM 1633 N N . GLY A 1 208 ? 19.797 4.672 -16.902 1.00 95.38 208 GLY A N 1
ATOM 1634 C CA . GLY A 1 208 ? 18.655 5.263 -17.603 1.00 95.38 208 GLY A CA 1
ATOM 1635 C C . GLY A 1 208 ? 17.493 5.617 -16.671 1.00 95.38 208 GLY A C 1
ATOM 1636 O O . GLY A 1 208 ? 16.900 6.689 -16.794 1.00 95.38 208 GLY A O 1
ATOM 1637 N N . TRP A 1 209 ? 17.216 4.783 -15.663 1.00 95.31 209 TRP A N 1
ATOM 1638 C CA . TRP A 1 209 ? 16.236 5.099 -14.617 1.00 95.31 209 TRP A CA 1
ATOM 1639 C C . TRP A 1 209 ? 16.606 6.352 -13.815 1.00 95.31 209 TRP A C 1
ATOM 1641 O O . TRP A 1 209 ? 15.742 7.193 -13.556 1.00 95.31 209 TRP A O 1
ATOM 1651 N N . LYS A 1 210 ? 17.875 6.479 -13.403 1.00 95.56 210 LYS A N 1
ATOM 1652 C CA . LYS A 1 210 ? 18.369 7.674 -12.697 1.00 95.56 210 LYS A CA 1
ATOM 1653 C C . LYS A 1 210 ? 18.213 8.912 -13.569 1.00 95.56 210 LYS A C 1
ATOM 1655 O O . LYS A 1 210 ? 17.604 9.880 -13.132 1.00 95.56 210 LYS A O 1
ATOM 1660 N N . GLU A 1 211 ? 18.653 8.836 -14.820 1.00 95.44 211 GLU A N 1
ATOM 1661 C CA . GLU A 1 211 ? 18.546 9.933 -15.780 1.00 95.44 211 GLU A CA 1
ATOM 1662 C C . GLU A 1 211 ? 17.090 10.381 -15.997 1.00 95.44 211 GLU A C 1
ATOM 1664 O O . GLU A 1 211 ? 16.798 11.580 -15.980 1.00 95.44 211 GLU A O 1
ATOM 1669 N N . MET A 1 212 ? 16.154 9.433 -16.126 1.00 94.81 212 MET A N 1
ATOM 1670 C CA . MET A 1 212 ? 14.719 9.723 -16.207 1.00 94.81 212 MET A CA 1
ATOM 1671 C C . MET A 1 212 ? 14.202 10.459 -14.964 1.00 94.81 212 MET A C 1
ATOM 1673 O O . MET A 1 212 ? 13.349 11.341 -15.087 1.00 94.81 212 MET A O 1
ATOM 1677 N N . LEU A 1 213 ? 14.661 10.087 -13.769 1.00 94.69 213 LEU A N 1
ATOM 1678 C CA . LEU A 1 213 ? 14.196 10.681 -12.513 1.00 94.69 213 LEU A CA 1
ATOM 1679 C C . LEU A 1 213 ? 14.868 12.025 -12.195 1.00 94.69 213 LEU A C 1
ATOM 1681 O O . LEU A 1 213 ? 14.244 12.867 -11.546 1.00 94.69 213 LEU A O 1
ATOM 1685 N N . ASP A 1 214 ? 16.093 12.248 -12.663 1.00 94.88 214 ASP A N 1
ATOM 1686 C CA . ASP A 1 214 ? 16.831 13.500 -12.465 1.00 94.88 214 ASP A CA 1
ATOM 1687 C C . ASP A 1 214 ? 16.310 14.620 -13.379 1.00 94.88 214 ASP A C 1
ATOM 1689 O O . ASP A 1 214 ? 16.295 15.798 -13.013 1.00 94.88 214 ASP A O 1
ATOM 1693 N N . ARG A 1 215 ? 15.795 14.261 -14.559 1.00 93.69 215 ARG A N 1
ATOM 1694 C CA . ARG A 1 215 ? 15.134 15.194 -15.477 1.00 93.69 215 ARG A CA 1
ATOM 1695 C C . ARG A 1 215 ? 13.736 15.556 -14.963 1.00 93.69 215 ARG A C 1
ATOM 1697 O O . ARG A 1 215 ? 12.809 14.747 -14.974 1.00 93.69 215 ARG A O 1
ATOM 1704 N N . GLN A 1 216 ? 13.550 16.814 -14.552 1.00 89.56 216 GLN A N 1
ATOM 1705 C CA . GLN A 1 216 ? 12.301 17.277 -13.929 1.00 89.56 216 GLN A CA 1
ATOM 1706 C C . GLN A 1 216 ? 11.056 17.000 -14.790 1.00 89.56 216 GLN A C 1
ATOM 1708 O O . GLN A 1 216 ? 10.050 16.519 -14.270 1.00 89.56 216 GLN A O 1
ATOM 1713 N N . GLY A 1 217 ? 11.121 17.268 -16.099 1.00 92.00 217 GLY A N 1
ATOM 1714 C CA . GLY A 1 217 ? 9.994 17.058 -17.014 1.00 92.00 217 GLY A CA 1
ATOM 1715 C C . GLY A 1 217 ? 9.578 15.589 -17.129 1.00 92.00 217 GLY A C 1
ATOM 1716 O O . GLY A 1 217 ? 8.398 15.270 -16.987 1.00 92.00 217 GLY A O 1
ATOM 1717 N N . THR A 1 218 ? 10.543 14.685 -17.309 1.00 92.50 218 THR A N 1
ATOM 1718 C CA . THR A 1 218 ? 10.287 13.242 -17.440 1.00 92.50 218 THR A CA 1
ATOM 1719 C C . THR A 1 218 ? 9.820 12.636 -16.122 1.00 92.50 218 THR A C 1
ATOM 1721 O O . THR A 1 218 ? 8.843 11.891 -16.119 1.00 92.50 218 THR A O 1
ATOM 1724 N N . ARG A 1 219 ? 10.426 13.024 -14.988 1.00 95.31 219 ARG A N 1
ATOM 1725 C CA . ARG A 1 219 ? 9.974 12.614 -13.651 1.00 95.31 219 ARG A CA 1
ATOM 1726 C C . ARG A 1 219 ? 8.530 13.036 -13.388 1.00 95.31 219 ARG A C 1
ATOM 1728 O O . ARG A 1 219 ? 7.727 12.227 -12.933 1.00 95.31 219 ARG A O 1
ATOM 1735 N N . LEU A 1 220 ? 8.182 14.292 -13.672 1.00 95.50 220 LEU A N 1
ATOM 1736 C CA . LEU A 1 220 ? 6.815 14.783 -13.484 1.00 95.50 220 LEU A CA 1
ATOM 1737 C C . LEU A 1 220 ? 5.817 14.035 -14.369 1.00 95.50 220 LEU A C 1
ATOM 1739 O O . LEU A 1 220 ? 4.715 13.734 -13.908 1.00 95.50 220 LEU A O 1
ATOM 1743 N N . TRP A 1 221 ? 6.193 13.732 -15.613 1.00 95.88 221 TRP A N 1
ATOM 1744 C CA . TRP A 1 221 ? 5.345 12.983 -16.533 1.00 95.88 221 TRP A CA 1
ATOM 1745 C C . TRP A 1 221 ? 5.091 11.560 -16.029 1.00 95.88 221 TRP A C 1
ATOM 1747 O O . TRP A 1 221 ? 3.933 11.196 -15.827 1.00 95.88 221 TRP A O 1
ATOM 1757 N N . ILE A 1 222 ? 6.146 10.790 -15.732 1.00 96.81 222 ILE A N 1
ATOM 1758 C CA . ILE A 1 222 ? 6.003 9.386 -15.315 1.00 96.81 222 ILE A CA 1
ATOM 1759 C C . ILE A 1 222 ? 5.261 9.271 -13.979 1.00 96.81 222 ILE A C 1
ATOM 1761 O O . ILE A 1 222 ? 4.387 8.423 -13.830 1.00 96.81 222 ILE A O 1
ATOM 1765 N N . VAL A 1 223 ? 5.514 10.181 -13.031 1.00 97.44 223 VAL A N 1
ATOM 1766 C CA . VAL A 1 223 ? 4.788 10.231 -11.753 1.00 97.44 223 VAL A CA 1
ATOM 1767 C C . VAL A 1 223 ? 3.298 10.496 -11.971 1.00 97.44 223 VAL A C 1
ATOM 1769 O O . VAL A 1 223 ? 2.464 9.846 -11.344 1.00 97.44 223 VAL A O 1
ATOM 1772 N N . ARG A 1 224 ? 2.938 11.438 -12.855 1.00 96.69 224 ARG A N 1
ATOM 1773 C CA . ARG A 1 224 ? 1.531 11.721 -13.183 1.00 96.69 224 ARG A CA 1
ATOM 1774 C C . ARG A 1 224 ? 0.872 10.542 -13.890 1.00 96.69 224 ARG A C 1
ATOM 1776 O O . ARG A 1 224 ? -0.266 10.224 -13.562 1.00 96.69 224 ARG A O 1
ATOM 1783 N N . TYR A 1 225 ? 1.588 9.902 -14.811 1.00 97.19 225 TYR A N 1
ATOM 1784 C CA . TYR A 1 225 ? 1.096 8.747 -15.549 1.00 97.19 225 TYR A CA 1
ATOM 1785 C C . TYR A 1 225 ? 0.807 7.564 -14.616 1.00 97.19 225 TYR A C 1
ATOM 1787 O O . TYR A 1 225 ? -0.309 7.055 -14.608 1.00 97.19 225 TYR A O 1
ATOM 1795 N N . LEU A 1 226 ? 1.758 7.193 -13.751 1.00 97.06 226 LEU A N 1
ATOM 1796 C CA . LEU A 1 226 ? 1.570 6.120 -12.766 1.00 97.06 226 LEU A CA 1
ATOM 1797 C C . LEU A 1 226 ? 0.474 6.456 -11.746 1.00 97.06 226 LEU A C 1
ATOM 1799 O O . LEU A 1 226 ? -0.344 5.602 -11.420 1.00 97.06 226 LEU A O 1
ATOM 1803 N N . SER A 1 227 ? 0.429 7.704 -11.270 1.00 95.94 227 SER A N 1
ATOM 1804 C CA . SER A 1 227 ? -0.615 8.184 -10.357 1.00 95.94 227 SER A CA 1
ATOM 1805 C C . SER A 1 227 ? -2.014 8.001 -10.948 1.00 95.94 227 SER A C 1
ATOM 1807 O O . SER A 1 227 ? -2.891 7.463 -10.275 1.00 95.94 227 SER A O 1
ATOM 1809 N N . PHE A 1 228 ? -2.201 8.385 -12.215 1.00 94.75 228 PHE A N 1
ATOM 1810 C CA . PHE A 1 228 ? -3.456 8.191 -12.935 1.00 94.75 228 PHE A CA 1
ATOM 1811 C C . PHE A 1 228 ? -3.778 6.704 -13.134 1.00 94.75 228 PHE A C 1
ATOM 1813 O O . PHE A 1 228 ? -4.855 6.255 -12.752 1.00 94.75 228 PHE A O 1
ATOM 1820 N N . LEU A 1 229 ? -2.831 5.937 -13.678 1.00 95.88 229 LEU A N 1
ATOM 1821 C CA . LEU A 1 229 ? -3.043 4.546 -14.075 1.00 95.88 229 LEU A CA 1
ATOM 1822 C C . LEU A 1 229 ? -3.363 3.619 -12.894 1.00 95.88 229 LEU A C 1
ATOM 1824 O O . LEU A 1 229 ? -4.261 2.786 -12.984 1.00 95.88 229 LEU A O 1
ATOM 1828 N N . PHE A 1 230 ? -2.653 3.779 -11.775 1.00 95.81 230 PHE A N 1
ATOM 1829 C CA . PHE A 1 230 ? -2.837 2.948 -10.580 1.00 95.81 230 PHE A CA 1
ATOM 1830 C C . PHE A 1 230 ? -3.842 3.537 -9.575 1.00 95.81 230 PHE A C 1
ATOM 1832 O O . PHE A 1 230 ? -4.187 2.892 -8.576 1.00 95.81 230 PHE A O 1
ATOM 1839 N N . GLY A 1 231 ? -4.333 4.757 -9.822 1.00 93.38 231 GLY A N 1
ATOM 1840 C CA . GLY A 1 231 ? -5.247 5.462 -8.924 1.00 93.38 231 GLY A CA 1
ATOM 1841 C C . GLY A 1 231 ? -4.623 5.724 -7.553 1.00 93.38 231 GLY A C 1
ATOM 1842 O O . GLY A 1 231 ? -5.215 5.382 -6.529 1.00 93.38 231 GLY A O 1
ATOM 1843 N N . VAL A 1 232 ? -3.407 6.271 -7.531 1.00 93.62 232 VAL A N 1
ATOM 1844 C CA . VAL A 1 232 ? -2.653 6.610 -6.312 1.00 93.62 232 VAL A CA 1
ATOM 1845 C C . VAL A 1 232 ? -2.235 8.075 -6.330 1.00 93.62 232 VAL A C 1
ATOM 1847 O O . VAL A 1 232 ? -2.213 8.712 -7.384 1.00 93.62 232 VAL A O 1
ATOM 1850 N N . SER A 1 233 ? -1.844 8.628 -5.182 1.00 93.12 233 SER A N 1
ATOM 1851 C CA . SER A 1 233 ? -1.310 9.990 -5.138 1.00 93.12 233 SER A CA 1
ATOM 1852 C C . SER A 1 233 ? 0.018 10.097 -5.905 1.00 93.12 233 SER A C 1
ATOM 1854 O O . SER A 1 233 ? 0.802 9.147 -5.988 1.00 93.12 233 SER A O 1
ATOM 1856 N N . ARG A 1 234 ? 0.326 11.288 -6.432 1.00 94.06 234 ARG A N 1
ATOM 1857 C CA . ARG A 1 234 ? 1.623 11.563 -7.086 1.00 94.06 234 ARG A CA 1
ATOM 1858 C C . ARG A 1 234 ? 2.805 11.309 -6.148 1.00 94.06 234 ARG A C 1
ATOM 1860 O O . ARG A 1 234 ? 3.853 10.850 -6.587 1.00 94.06 234 ARG A O 1
ATOM 1867 N N . GLN A 1 235 ? 2.628 11.589 -4.859 1.00 93.19 235 GLN A N 1
ATOM 1868 C CA . GLN A 1 235 ? 3.639 11.316 -3.844 1.00 93.19 235 GLN A CA 1
ATOM 1869 C C . GLN A 1 235 ? 3.887 9.810 -3.698 1.00 93.19 235 GLN A C 1
ATOM 1871 O O . GLN A 1 235 ? 5.040 9.392 -3.710 1.00 93.19 235 GLN A O 1
ATOM 1876 N N . ALA A 1 236 ? 2.831 8.992 -3.627 1.00 93.50 236 ALA A N 1
ATOM 1877 C CA . ALA A 1 236 ? 2.964 7.539 -3.557 1.00 93.50 236 ALA A CA 1
ATOM 1878 C C . ALA A 1 236 ? 3.668 6.978 -4.804 1.00 93.50 236 ALA A C 1
ATOM 1880 O O . ALA A 1 236 ? 4.590 6.174 -4.673 1.00 93.50 236 ALA A O 1
ATOM 1881 N N . ALA A 1 237 ? 3.302 7.455 -5.999 1.00 96.69 237 ALA A N 1
ATOM 1882 C CA . ALA A 1 237 ? 3.959 7.063 -7.248 1.00 96.69 237 ALA A CA 1
ATOM 1883 C C . ALA A 1 237 ? 5.459 7.426 -7.269 1.00 96.69 237 ALA A C 1
ATOM 1885 O O . ALA A 1 237 ? 6.292 6.591 -7.621 1.00 96.69 237 ALA A O 1
ATOM 1886 N N . ASP A 1 238 ? 5.830 8.637 -6.835 1.00 96.25 238 ASP A N 1
ATOM 1887 C CA . ASP A 1 238 ? 7.238 9.055 -6.746 1.00 96.25 238 ASP A CA 1
ATOM 1888 C C . ASP A 1 238 ? 8.028 8.226 -5.720 1.00 96.25 238 ASP A C 1
ATOM 1890 O O . ASP A 1 238 ? 9.151 7.795 -5.995 1.00 96.25 238 ASP A O 1
ATOM 1894 N N . ILE A 1 239 ? 7.433 7.942 -4.555 1.00 94.62 239 ILE A N 1
ATOM 1895 C CA . ILE A 1 239 ? 8.029 7.069 -3.533 1.00 94.62 239 ILE A CA 1
ATOM 1896 C C . ILE A 1 239 ? 8.258 5.667 -4.099 1.00 94.62 239 ILE A C 1
ATOM 1898 O O . ILE A 1 239 ? 9.339 5.104 -3.900 1.00 94.62 239 ILE A O 1
ATOM 1902 N N . ARG A 1 240 ? 7.284 5.112 -4.830 1.00 96.38 240 ARG A N 1
ATOM 1903 C CA . ARG A 1 240 ? 7.384 3.777 -5.429 1.00 96.38 240 ARG A CA 1
ATOM 1904 C C . ARG A 1 240 ? 8.500 3.708 -6.464 1.00 96.38 240 ARG A C 1
ATOM 1906 O O . ARG A 1 240 ? 9.340 2.821 -6.363 1.00 96.38 240 ARG A O 1
ATOM 1913 N N . LEU A 1 241 ? 8.576 4.673 -7.382 1.00 96.75 241 LEU A N 1
ATOM 1914 C CA . LEU A 1 241 ? 9.655 4.766 -8.375 1.00 96.75 241 LEU A CA 1
ATOM 1915 C C . LEU A 1 241 ? 11.040 4.798 -7.719 1.00 96.75 241 LEU A C 1
ATOM 1917 O O . LEU A 1 241 ? 11.930 4.033 -8.084 1.00 96.75 241 LEU A O 1
ATOM 1921 N N . ARG A 1 242 ? 11.221 5.652 -6.706 1.00 94.50 242 ARG A N 1
ATOM 1922 C CA . ARG A 1 242 ? 12.492 5.763 -5.973 1.00 94.50 242 ARG A CA 1
ATOM 1923 C C . ARG A 1 242 ? 12.826 4.493 -5.197 1.00 94.50 242 ARG A C 1
ATOM 1925 O O . ARG A 1 242 ? 13.996 4.133 -5.093 1.00 94.50 242 ARG A O 1
ATOM 1932 N N . THR A 1 243 ? 11.816 3.836 -4.636 1.00 92.75 243 THR A N 1
ATOM 1933 C CA . THR A 1 243 ? 11.967 2.565 -3.920 1.00 92.75 243 THR A CA 1
ATOM 1934 C C . THR A 1 243 ? 12.416 1.462 -4.873 1.00 92.75 243 THR A C 1
ATOM 1936 O O . THR A 1 243 ? 13.437 0.827 -4.622 1.00 92.75 243 THR A O 1
ATOM 1939 N N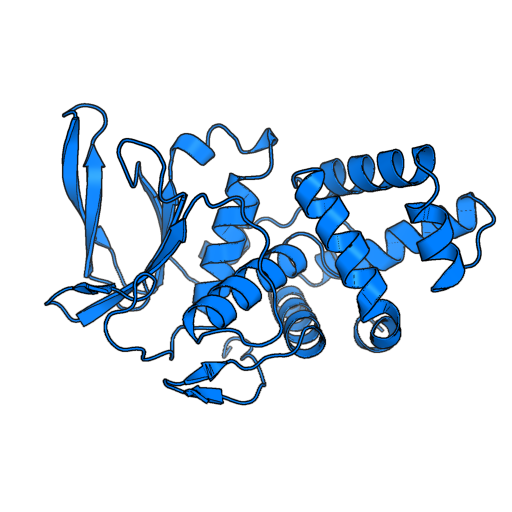 . LEU A 1 244 ? 11.738 1.301 -6.010 1.00 94.12 244 LEU A N 1
ATOM 1940 C CA . LEU A 1 244 ? 12.100 0.313 -7.027 1.00 94.12 244 LEU A CA 1
ATOM 1941 C C . LEU A 1 244 ? 13.456 0.600 -7.675 1.00 94.12 244 LEU A C 1
ATOM 1943 O O . LEU A 1 244 ? 14.176 -0.341 -7.990 1.00 94.12 244 LEU A O 1
ATOM 1947 N N . LEU A 1 245 ? 13.862 1.868 -7.808 1.00 93.31 245 LEU A N 1
ATOM 1948 C CA . LEU A 1 245 ? 15.218 2.207 -8.246 1.00 93.31 245 LEU A CA 1
ATOM 1949 C C . LEU A 1 245 ? 16.280 1.717 -7.250 1.00 93.31 245 LEU A C 1
ATOM 1951 O O . LEU A 1 245 ? 17.279 1.126 -7.653 1.00 93.31 245 LEU A O 1
ATOM 1955 N N . LYS A 1 246 ? 16.078 1.941 -5.943 1.00 88.94 246 LYS A N 1
ATOM 1956 C CA . LYS A 1 246 ? 17.006 1.458 -4.900 1.00 88.94 246 LYS A CA 1
ATOM 1957 C C . LYS A 1 246 ? 17.133 -0.066 -4.903 1.00 88.94 246 LYS A C 1
ATOM 1959 O O . LYS A 1 246 ? 18.179 -0.589 -4.533 1.00 88.94 246 LYS A O 1
ATOM 1964 N N . HIS A 1 247 ? 16.077 -0.754 -5.323 1.00 85.69 247 HIS A N 1
ATOM 1965 C CA . HIS A 1 247 ? 15.989 -2.208 -5.379 1.00 85.69 247 HIS A CA 1
ATOM 1966 C C . HIS A 1 247 ? 16.094 -2.766 -6.803 1.00 85.69 247 HIS A C 1
ATOM 1968 O O . HIS A 1 247 ? 15.868 -3.952 -6.996 1.00 85.69 247 HIS A O 1
ATOM 1974 N N . TYR A 1 248 ? 16.501 -1.956 -7.787 1.00 82.88 248 TYR A N 1
ATOM 1975 C CA . TYR A 1 248 ? 16.590 -2.369 -9.190 1.00 82.88 248 TYR A CA 1
ATOM 1976 C C . TYR A 1 248 ? 17.419 -3.644 -9.424 1.00 82.88 248 TYR A C 1
ATOM 1978 O O . TYR A 1 248 ? 17.001 -4.452 -10.246 1.00 82.88 248 TYR A O 1
ATOM 1986 N N . PRO A 1 249 ? 18.533 -3.910 -8.705 1.00 81.62 249 PRO A N 1
ATOM 1987 C CA . PRO A 1 249 ? 19.261 -5.176 -8.851 1.00 81.62 249 PRO A CA 1
ATOM 1988 C C . PRO A 1 249 ? 18.424 -6.434 -8.571 1.00 81.62 249 PRO A C 1
ATOM 1990 O O . PRO A 1 249 ? 18.837 -7.535 -8.907 1.00 81.62 249 PRO A O 1
ATOM 1993 N N . LEU A 1 250 ? 17.263 -6.284 -7.934 1.00 76.38 250 LEU A N 1
ATOM 1994 C CA . LEU A 1 250 ? 16.351 -7.372 -7.603 1.00 76.38 250 LEU A CA 1
ATOM 1995 C C . LEU A 1 250 ? 15.274 -7.602 -8.669 1.00 76.38 250 LEU A C 1
ATOM 1997 O O . LEU A 1 250 ? 14.463 -8.514 -8.534 1.00 76.38 250 LEU A O 1
ATOM 2001 N N . ARG A 1 251 ? 15.264 -6.783 -9.723 1.00 80.12 251 ARG A N 1
ATOM 2002 C CA . ARG A 1 251 ? 14.270 -6.792 -10.795 1.00 80.12 251 ARG A CA 1
ATOM 2003 C C . ARG A 1 251 ? 14.065 -8.175 -11.415 1.00 80.12 251 ARG A C 1
ATOM 2005 O O . ARG A 1 251 ? 12.924 -8.583 -11.581 1.00 80.12 251 ARG A O 1
ATOM 2012 N N . GLU A 1 252 ? 15.138 -8.912 -11.692 1.00 77.94 252 GLU A N 1
ATOM 2013 C CA . GLU A 1 252 ? 15.075 -10.240 -12.330 1.00 77.94 252 GLU A CA 1
ATOM 2014 C C . GLU A 1 252 ? 14.282 -11.273 -11.509 1.00 77.94 252 GLU A C 1
ATOM 2016 O O . GLU A 1 252 ? 13.731 -12.223 -12.060 1.00 77.94 252 GLU A O 1
ATOM 2021 N N . PHE A 1 253 ? 14.183 -11.083 -10.189 1.00 73.62 253 PHE A N 1
ATOM 2022 C CA . PHE A 1 253 ? 13.377 -11.937 -9.313 1.00 73.62 253 PHE A CA 1
ATOM 2023 C C . PHE A 1 253 ? 11.893 -11.558 -9.309 1.00 73.62 253 PHE A C 1
ATOM 2025 O O . PHE A 1 253 ? 11.066 -12.341 -8.845 1.00 73.62 253 PHE A O 1
ATOM 2032 N N . LEU A 1 254 ? 11.559 -10.355 -9.777 1.00 74.44 254 LEU A N 1
ATOM 2033 C CA . LEU A 1 254 ? 10.220 -9.769 -9.726 1.00 74.44 254 LEU A CA 1
ATOM 2034 C C . LEU A 1 254 ? 9.515 -9.782 -11.085 1.00 74.44 254 LEU A C 1
ATOM 2036 O O . LEU A 1 254 ? 8.311 -9.535 -11.142 1.00 74.44 254 LEU A O 1
ATOM 2040 N N . GLU A 1 255 ? 10.238 -10.073 -12.165 1.00 70.25 255 GLU A N 1
ATOM 2041 C CA . GLU A 1 255 ? 9.647 -10.281 -13.483 1.00 70.25 255 GLU A CA 1
ATOM 2042 C C . GLU A 1 255 ? 8.820 -11.572 -13.506 1.00 70.25 255 GLU A C 1
ATOM 2044 O O . GLU A 1 255 ? 9.220 -12.616 -12.981 1.00 70.25 255 GLU A O 1
ATOM 2049 N N . VAL A 1 256 ? 7.632 -11.486 -14.106 1.00 63.03 256 VAL A N 1
ATOM 2050 C CA . VAL A 1 256 ? 6.806 -12.659 -14.393 1.00 63.03 256 VAL A CA 1
ATOM 2051 C C . VAL A 1 256 ? 7.423 -13.339 -15.610 1.00 63.03 256 VAL A C 1
ATOM 2053 O O . VAL A 1 256 ? 7.520 -12.717 -16.666 1.00 63.03 256 VAL A O 1
ATOM 2056 N N . LYS A 1 257 ? 7.900 -14.573 -15.427 1.00 53.47 257 LYS A N 1
ATOM 2057 C CA . LYS A 1 257 ? 8.402 -15.415 -16.520 1.00 53.47 257 LYS A CA 1
ATOM 2058 C C . LYS A 1 257 ? 7.266 -15.952 -17.375 1.00 53.47 257 LYS A C 1
ATOM 2060 O O . LYS A 1 257 ? 6.220 -16.300 -16.783 1.00 53.47 257 LYS A O 1
#

Secondary structure (DSSP, 8-state):
-PPP----EE-GGG-EE--HHHHHHHHHHHHHHH-GGGGTS-----HHHIIIIIS--EEEEE--STT--EEEEEESS-EEEEEEETTTTEEEEEEE-SSEEEEEGGGGGGGGGTHHHHHHHHHHHHHHHSTT---SSBTTBEE-TT--EEEEEE--------SS--HHHHHHHHHHHHHHHHHS-HHHHHHHHHHHHHHTT--SSHHHHHHHHHSHHHHHHHHHHHHHHHT--HHHHHHHHHHHHHTGGGHHHHS--

Radius of gyration: 18.74 Å; Cα contacts (8 Å, |Δi|>4): 412; chains: 1; bounding box: 46×40×55 Å